Protein AF-A0A7W0CHK7-F1 (afdb_monomer_lite)

Structure (mmCIF, N/CA/C/O backbone):
data_AF-A0A7W0CHK7-F1
#
_entry.id   AF-A0A7W0CHK7-F1
#
loop_
_atom_site.group_PDB
_atom_site.id
_atom_site.type_symbol
_atom_site.label_atom_id
_atom_site.label_alt_id
_atom_site.label_comp_id
_atom_site.label_asym_id
_atom_site.label_entity_id
_atom_site.label_seq_id
_atom_site.pdbx_PDB_ins_code
_atom_site.Cartn_x
_atom_site.Cartn_y
_atom_site.Cartn_z
_atom_site.occupancy
_atom_site.B_iso_or_equiv
_atom_site.auth_seq_id
_atom_site.auth_comp_id
_atom_site.auth_asym_id
_atom_site.auth_atom_id
_atom_site.pdbx_PDB_model_num
ATOM 1 N N . MET A 1 1 ? -7.560 -5.756 -13.803 1.00 59.38 1 MET A N 1
ATOM 2 C CA . MET A 1 1 ? -7.653 -7.185 -14.179 1.00 59.38 1 MET A CA 1
ATOM 3 C C . MET A 1 1 ? -6.299 -7.713 -14.621 1.00 59.38 1 MET A C 1
ATOM 5 O O . MET A 1 1 ? -5.789 -8.567 -13.924 1.00 59.38 1 MET A O 1
ATOM 9 N N . LEU A 1 2 ? -5.676 -7.171 -15.677 1.00 75.06 2 LEU A N 1
ATOM 10 C CA . LEU A 1 2 ? -4.371 -7.665 -16.149 1.00 75.06 2 LEU A CA 1
ATOM 11 C C . LEU A 1 2 ? -3.239 -7.504 -15.111 1.00 75.06 2 LEU A C 1
ATOM 13 O O . LEU A 1 2 ? -2.477 -8.435 -14.888 1.00 75.06 2 LEU A O 1
ATOM 17 N N . LEU A 1 3 ? -3.179 -6.363 -14.414 1.00 81.62 3 LEU A N 1
ATOM 18 C CA . LEU A 1 3 ? -2.173 -6.129 -13.370 1.00 81.62 3 LEU A CA 1
ATOM 19 C C . LEU A 1 3 ? -2.312 -7.094 -12.179 1.00 81.62 3 LEU A C 1
ATOM 21 O O . LEU A 1 3 ? -1.322 -7.655 -11.717 1.00 81.62 3 LEU A O 1
ATOM 25 N N . ASP A 1 4 ? -3.546 -7.315 -11.716 1.00 79.69 4 ASP A N 1
ATOM 26 C CA . ASP A 1 4 ? -3.835 -8.240 -10.614 1.00 79.69 4 ASP A CA 1
ATOM 27 C C . ASP A 1 4 ? -3.542 -9.702 -11.003 1.00 79.69 4 ASP A C 1
ATOM 29 O O . ASP A 1 4 ? -3.188 -10.507 -10.148 1.00 79.69 4 ASP A O 1
ATOM 33 N N . GLU A 1 5 ? -3.677 -10.051 -12.285 1.00 81.94 5 GLU A N 1
ATOM 34 C CA . GLU A 1 5 ? -3.367 -11.383 -12.814 1.00 81.94 5 GLU A CA 1
ATOM 35 C C . GLU A 1 5 ? -1.853 -11.631 -12.829 1.00 81.94 5 GLU A C 1
ATOM 37 O O . GLU A 1 5 ? -1.388 -12.574 -12.188 1.00 81.94 5 GLU A O 1
ATOM 42 N N . ILE A 1 6 ? -1.084 -10.727 -13.454 1.00 81.25 6 ILE A N 1
ATOM 43 C CA . ILE A 1 6 ? 0.383 -10.827 -13.542 1.00 81.25 6 ILE A CA 1
ATOM 44 C C . ILE A 1 6 ? 1.005 -10.877 -12.141 1.00 81.25 6 ILE A C 1
ATOM 46 O O . ILE A 1 6 ? 1.800 -11.765 -11.834 1.00 81.25 6 ILE A O 1
ATOM 50 N N . LEU A 1 7 ? 0.631 -9.938 -11.267 1.00 85.62 7 LEU A N 1
ATOM 51 C CA . LEU A 1 7 ? 1.178 -9.893 -9.912 1.00 85.62 7 LEU A CA 1
ATOM 52 C C . LEU A 1 7 ? 0.609 -11.002 -9.027 1.00 85.62 7 LEU A C 1
ATOM 54 O O . LEU A 1 7 ? 1.307 -11.487 -8.143 1.00 85.62 7 LEU A O 1
ATOM 58 N N . GLY A 1 8 ? -0.631 -11.435 -9.256 1.00 85.31 8 GLY A N 1
ATOM 59 C CA . GLY A 1 8 ? -1.260 -12.508 -8.492 1.00 85.31 8 GLY A CA 1
ATOM 60 C C . GLY A 1 8 ? -0.550 -13.850 -8.660 1.00 85.31 8 GLY A C 1
ATOM 61 O O . GLY A 1 8 ? -0.320 -14.542 -7.665 1.00 85.31 8 GLY A O 1
ATOM 62 N N . ASP A 1 9 ? -0.170 -14.209 -9.890 1.00 85.62 9 ASP A N 1
ATOM 63 C CA . ASP A 1 9 ? 0.624 -15.417 -10.153 1.00 85.62 9 ASP A CA 1
ATOM 64 C C . ASP A 1 9 ? 2.002 -15.328 -9.493 1.00 85.62 9 ASP A C 1
ATOM 66 O O . ASP A 1 9 ? 2.368 -16.199 -8.699 1.00 85.62 9 ASP A O 1
ATOM 70 N N . ARG A 1 10 ? 2.718 -14.221 -9.720 1.00 86.06 10 ARG A N 1
ATOM 71 C CA . ARG A 1 10 ? 4.057 -13.997 -9.155 1.00 86.06 10 ARG A CA 1
ATOM 72 C C . ARG A 1 10 ? 4.077 -13.989 -7.636 1.00 86.06 10 ARG A C 1
ATOM 74 O O . ARG A 1 10 ? 5.000 -14.519 -7.031 1.00 86.06 10 ARG A O 1
ATOM 81 N N . ARG A 1 11 ? 3.035 -13.462 -7.000 1.00 87.19 11 ARG A N 1
ATOM 82 C CA . ARG A 1 11 ? 2.883 -13.522 -5.545 1.00 87.19 11 ARG A CA 1
ATOM 83 C C . ARG A 1 11 ? 2.731 -14.938 -5.026 1.00 87.19 11 ARG A C 1
ATOM 85 O O . ARG A 1 11 ? 3.382 -15.309 -4.055 1.00 87.19 11 ARG A O 1
ATOM 92 N N . ARG A 1 12 ? 1.887 -15.751 -5.666 1.00 83.31 12 ARG A N 1
ATOM 93 C CA . ARG A 1 12 ? 1.733 -17.161 -5.280 1.00 83.31 12 ARG A CA 1
ATOM 94 C C . ARG A 1 12 ? 3.054 -17.917 -5.405 1.00 83.31 12 ARG A C 1
ATOM 96 O O . ARG A 1 12 ? 3.368 -18.705 -4.514 1.00 83.31 12 ARG A O 1
ATOM 103 N N . GLU A 1 13 ? 3.819 -17.647 -6.460 1.00 81.69 13 GLU A N 1
ATOM 104 C CA . GLU A 1 13 ? 5.170 -18.185 -6.649 1.00 81.69 13 GLU A CA 1
ATOM 105 C C . GLU A 1 13 ? 6.127 -17.705 -5.550 1.00 81.69 13 GLU A C 1
ATOM 107 O O . GLU A 1 13 ? 6.699 -18.535 -4.847 1.00 81.69 13 GLU A O 1
ATOM 112 N N . GLY A 1 14 ? 6.214 -16.393 -5.307 1.00 76.69 14 GLY A N 1
ATOM 113 C CA . GLY A 1 14 ? 7.065 -15.809 -4.266 1.00 76.69 14 GLY A CA 1
ATOM 114 C C . GLY A 1 14 ? 6.749 -16.342 -2.866 1.00 76.69 14 GLY A C 1
ATOM 115 O O . GLY A 1 14 ? 7.656 -16.666 -2.098 1.00 76.69 14 GLY A O 1
ATOM 116 N N . ARG A 1 15 ? 5.465 -16.549 -2.539 1.00 76.44 15 ARG A N 1
ATOM 117 C CA . ARG A 1 15 ? 5.058 -17.217 -1.289 1.00 76.44 15 ARG A CA 1
ATOM 118 C C . ARG A 1 15 ? 5.542 -18.656 -1.218 1.00 76.44 15 ARG A C 1
ATOM 120 O O . ARG A 1 15 ? 5.953 -19.095 -0.146 1.00 76.44 15 ARG A O 1
ATOM 127 N N . ALA A 1 16 ? 5.466 -19.401 -2.318 1.00 76.38 16 ALA A N 1
ATOM 128 C CA . ALA A 1 16 ? 5.927 -20.784 -2.361 1.00 76.38 16 ALA A CA 1
ATOM 129 C C . ALA A 1 16 ? 7.454 -20.877 -2.208 1.00 76.38 16 ALA A C 1
ATOM 131 O O . ALA A 1 16 ? 7.930 -21.729 -1.455 1.00 76.38 16 ALA A O 1
ATOM 132 N N . GLU A 1 17 ? 8.198 -19.978 -2.858 1.00 75.38 17 GLU A N 1
ATOM 133 C CA . GLU A 1 17 ? 9.655 -19.853 -2.733 1.00 75.38 17 GLU A CA 1
ATOM 134 C C . GLU A 1 17 ? 10.067 -19.502 -1.301 1.00 75.38 17 GLU A C 1
ATOM 136 O O . GLU A 1 17 ? 10.916 -20.179 -0.718 1.00 75.38 17 GLU A O 1
ATOM 141 N N . LEU A 1 18 ? 9.407 -18.512 -0.689 1.00 69.31 18 LEU A N 1
ATOM 142 C CA . LEU A 1 18 ? 9.652 -18.137 0.703 1.00 69.31 18 LEU A CA 1
ATOM 143 C C . LEU A 1 18 ? 9.333 -19.294 1.660 1.00 69.31 18 LEU A C 1
ATOM 145 O O . LEU A 1 18 ? 10.130 -19.596 2.549 1.00 69.31 18 LEU A O 1
ATOM 149 N N .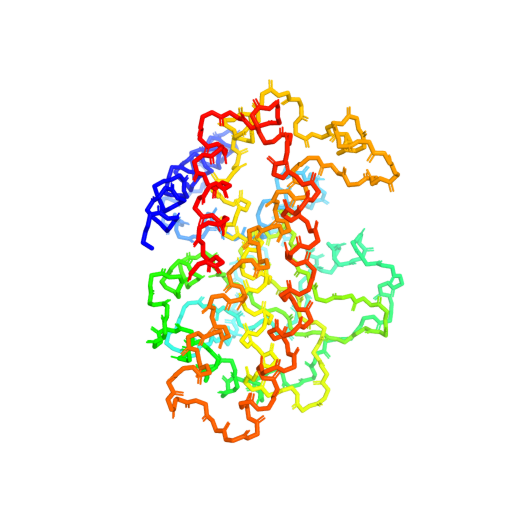 ALA A 1 19 ? 8.208 -19.987 1.448 1.00 70.31 19 ALA A N 1
ATOM 150 C CA . ALA A 1 19 ? 7.845 -21.165 2.235 1.00 70.31 19 ALA A CA 1
ATOM 151 C C . ALA A 1 19 ? 8.942 -22.234 2.187 1.00 70.31 19 ALA A C 1
ATOM 153 O O . ALA A 1 19 ? 9.250 -22.858 3.202 1.00 70.31 19 ALA A O 1
ATOM 154 N N . GLU A 1 20 ? 9.504 -22.474 1.001 1.00 71.19 20 GLU A N 1
ATOM 155 C CA . GLU A 1 20 ? 10.542 -23.478 0.798 1.00 71.19 20 GLU A CA 1
ATOM 156 C C . GLU A 1 20 ? 11.865 -23.064 1.437 1.00 71.19 20 GLU A C 1
ATOM 158 O O . GLU A 1 20 ? 12.453 -23.860 2.168 1.00 71.19 20 GLU A O 1
ATOM 163 N N . ALA A 1 21 ? 12.289 -21.811 1.258 1.00 67.62 21 ALA A N 1
ATOM 164 C CA . ALA A 1 21 ? 13.485 -21.283 1.908 1.00 67.62 21 ALA A CA 1
ATOM 165 C C . ALA A 1 21 ? 13.394 -21.409 3.438 1.00 67.62 21 ALA A C 1
ATOM 167 O O . ALA A 1 21 ? 14.332 -21.869 4.089 1.00 67.62 21 ALA A O 1
ATOM 168 N N . MET A 1 22 ? 12.233 -21.088 4.019 1.00 62.41 22 MET A N 1
ATOM 169 C CA . MET A 1 22 ? 12.003 -21.240 5.458 1.00 62.41 22 MET A CA 1
ATOM 170 C C . MET A 1 22 ? 11.993 -22.707 5.897 1.00 62.41 22 MET A C 1
ATOM 172 O O . MET A 1 22 ? 12.566 -23.034 6.938 1.00 62.41 22 MET A O 1
ATOM 176 N N . ARG A 1 23 ? 11.405 -23.614 5.101 1.00 65.94 23 ARG A N 1
ATOM 177 C CA . ARG A 1 23 ? 11.484 -25.061 5.359 1.00 65.94 23 ARG A CA 1
ATOM 178 C C . ARG A 1 23 ? 12.932 -25.543 5.366 1.00 65.94 23 ARG A C 1
ATOM 180 O O . ARG A 1 23 ? 13.316 -26.243 6.302 1.00 65.94 23 ARG A O 1
ATOM 187 N N . MET A 1 24 ? 13.738 -25.140 4.386 1.00 66.94 24 MET A N 1
ATOM 188 C CA . MET A 1 24 ? 15.156 -25.503 4.307 1.00 66.94 24 MET A CA 1
ATOM 189 C C . MET A 1 24 ? 15.935 -25.021 5.535 1.00 66.94 24 MET A C 1
ATOM 191 O O . MET A 1 24 ? 16.586 -25.831 6.192 1.00 66.94 24 MET A O 1
ATOM 195 N N . LEU A 1 25 ? 15.784 -23.746 5.911 1.00 60.62 25 LEU A N 1
ATOM 196 C CA . LEU A 1 25 ? 16.421 -23.182 7.109 1.00 60.62 25 LEU A CA 1
ATOM 197 C C . LEU A 1 25 ? 15.985 -23.904 8.394 1.00 60.62 25 LEU A C 1
ATOM 199 O O . LEU A 1 25 ? 16.791 -24.108 9.300 1.00 60.62 25 LEU A O 1
ATOM 203 N N . SER A 1 26 ? 14.722 -24.336 8.469 1.00 56.31 26 SER A N 1
ATOM 204 C CA . SER A 1 26 ? 14.212 -25.087 9.620 1.00 56.31 26 SER A CA 1
ATOM 205 C C . SER A 1 26 ? 14.719 -26.530 9.692 1.00 56.31 26 SER A C 1
ATOM 207 O O . SER A 1 26 ? 14.818 -27.070 10.787 1.00 56.31 26 SER A O 1
ATOM 209 N N . HIS A 1 27 ? 15.053 -27.149 8.555 1.00 61.56 27 HIS A N 1
ATOM 210 C CA . HIS A 1 27 ? 15.598 -28.509 8.493 1.00 61.56 27 HIS A CA 1
ATOM 211 C C . HIS A 1 27 ? 17.108 -28.569 8.751 1.00 61.56 27 HIS A C 1
ATOM 213 O O . HIS A 1 27 ? 17.610 -29.611 9.172 1.00 61.56 27 HIS A O 1
ATOM 219 N N . GLU A 1 28 ? 17.832 -27.473 8.522 1.00 54.50 28 GLU A N 1
ATOM 220 C CA . GLU A 1 28 ? 19.231 -27.332 8.947 1.00 54.50 28 GLU A CA 1
ATOM 221 C C . GLU A 1 28 ? 19.357 -27.104 10.467 1.00 54.50 28 GLU A C 1
ATOM 223 O O . GLU A 1 28 ? 20.411 -27.367 11.050 1.00 54.50 28 GLU A O 1
ATOM 228 N N . ALA A 1 29 ? 18.270 -26.697 11.132 1.00 50.34 29 ALA A N 1
ATOM 229 C CA . ALA A 1 29 ? 18.127 -26.752 12.582 1.00 50.34 29 ALA A CA 1
ATOM 230 C C . ALA A 1 29 ? 17.648 -28.158 13.019 1.00 50.34 29 ALA A C 1
ATOM 232 O O . ALA A 1 29 ? 16.739 -28.731 12.431 1.00 50.34 29 ALA A O 1
ATOM 233 N N . GLU A 1 30 ? 18.278 -28.750 14.038 1.00 46.25 30 GLU A N 1
ATOM 234 C CA . GLU A 1 30 ? 18.039 -30.138 14.490 1.00 46.25 30 GLU A CA 1
ATOM 235 C C . GLU A 1 30 ? 16.547 -30.547 14.684 1.00 46.25 30 GLU A C 1
ATOM 237 O O . GLU A 1 30 ? 15.707 -29.719 15.047 1.00 46.25 30 GLU A O 1
ATOM 242 N N . PRO A 1 31 ? 16.202 -31.846 14.517 1.00 42.81 31 PRO A N 1
ATOM 243 C CA . PRO A 1 31 ? 14.914 -32.326 13.990 1.00 42.81 31 PRO A CA 1
ATOM 244 C C . PRO A 1 31 ? 13.747 -32.437 14.998 1.00 42.81 31 PRO A C 1
ATOM 246 O O . PRO A 1 31 ? 12.910 -33.329 14.870 1.00 42.81 31 PRO A O 1
ATOM 249 N N . GLU A 1 32 ? 13.643 -31.554 15.992 1.00 45.97 32 GLU A N 1
ATOM 250 C CA . GLU A 1 32 ? 12.593 -31.631 17.034 1.00 45.97 32 GLU A CA 1
ATOM 251 C C . GLU A 1 32 ? 11.453 -30.600 16.899 1.00 45.97 32 GLU A C 1
ATOM 253 O O . GLU A 1 32 ? 10.773 -30.296 17.877 1.00 45.97 32 GLU A O 1
ATOM 258 N N . VAL A 1 33 ? 11.186 -30.073 15.700 1.00 44.50 33 VAL A N 1
ATOM 259 C CA . VAL A 1 33 ? 9.980 -29.255 15.461 1.00 44.50 33 VAL A CA 1
ATOM 260 C C . VAL A 1 33 ? 8.952 -30.080 14.687 1.00 44.50 33 VAL A C 1
ATOM 262 O O . VAL A 1 33 ? 9.074 -30.322 13.488 1.00 44.50 33 VAL A O 1
ATOM 265 N N . GLU A 1 34 ? 7.960 -30.580 15.420 1.00 42.66 34 GLU A N 1
ATOM 266 C CA . GLU A 1 34 ? 6.881 -31.437 14.930 1.00 42.66 34 GLU A CA 1
ATOM 267 C C . GLU A 1 34 ? 5.998 -30.706 13.891 1.00 42.66 34 GLU A C 1
ATOM 269 O O . GLU A 1 34 ? 5.673 -29.527 14.033 1.00 42.66 34 GLU A O 1
ATOM 274 N N . GLN A 1 35 ? 5.571 -31.426 12.848 1.00 41.19 35 GLN A N 1
ATOM 275 C CA . GLN A 1 35 ? 4.906 -30.939 11.622 1.00 41.19 35 GLN A CA 1
ATOM 276 C C . GLN A 1 35 ? 3.541 -30.224 11.792 1.00 41.19 35 GLN A C 1
ATOM 278 O O . GLN A 1 35 ? 2.884 -29.925 10.796 1.00 41.19 35 GLN A O 1
ATOM 283 N N . ALA A 1 36 ? 3.094 -29.905 13.008 1.00 31.77 36 ALA A N 1
ATOM 284 C CA . ALA A 1 36 ? 1.799 -29.259 13.258 1.00 31.77 36 ALA A CA 1
ATOM 285 C C . ALA A 1 36 ? 1.814 -27.720 13.131 1.00 31.77 36 ALA A C 1
ATOM 287 O O . ALA A 1 36 ? 0.778 -27.081 13.302 1.00 31.77 36 ALA A O 1
ATOM 288 N N . GLN A 1 37 ? 2.960 -27.110 12.820 1.00 43.06 37 GLN A N 1
ATOM 289 C CA . GLN A 1 37 ? 3.132 -25.656 12.862 1.00 43.06 37 GLN A CA 1
ATOM 290 C C . GLN A 1 37 ? 3.225 -24.964 11.503 1.00 43.06 37 GLN A C 1
ATOM 292 O O . GLN A 1 37 ? 3.521 -23.784 11.492 1.00 43.06 37 GLN A O 1
ATOM 297 N N . THR A 1 38 ? 2.916 -25.602 10.366 1.00 38.53 38 THR A N 1
ATOM 298 C CA . THR A 1 38 ? 3.066 -25.006 9.012 1.00 38.53 38 THR A CA 1
ATOM 299 C C . THR A 1 38 ? 2.322 -23.672 8.805 1.00 38.53 38 THR A C 1
ATOM 301 O O . THR A 1 38 ? 2.733 -22.877 7.968 1.00 38.53 38 THR A O 1
ATOM 304 N N . ALA A 1 39 ? 1.287 -23.376 9.605 1.00 38.25 39 ALA A N 1
ATOM 305 C CA . ALA A 1 39 ? 0.610 -22.071 9.629 1.00 38.25 39 ALA A CA 1
ATOM 306 C C . ALA A 1 39 ? 1.363 -20.981 10.433 1.00 38.25 39 ALA A C 1
ATOM 308 O O . ALA A 1 39 ? 1.190 -19.797 10.168 1.00 38.25 39 ALA A O 1
ATOM 309 N N . ALA A 1 40 ? 2.227 -21.374 11.375 1.00 35.59 40 ALA A N 1
ATOM 310 C CA . ALA A 1 40 ? 3.104 -20.508 12.167 1.00 35.59 40 ALA A CA 1
ATOM 311 C C . ALA A 1 40 ? 4.465 -20.225 11.491 1.00 35.59 40 ALA A C 1
ATOM 313 O O . ALA A 1 40 ? 5.217 -19.379 11.967 1.00 35.59 40 ALA A O 1
ATOM 314 N N . TYR A 1 41 ? 4.778 -20.874 10.358 1.00 37.66 41 TYR A N 1
ATOM 315 C CA . TYR A 1 41 ? 6.020 -20.630 9.598 1.00 37.66 41 TYR A CA 1
ATOM 316 C C . TYR A 1 41 ? 6.036 -19.285 8.864 1.00 37.66 41 TYR A C 1
ATOM 318 O O . TYR A 1 41 ? 7.034 -18.959 8.245 1.00 37.66 41 TYR A O 1
ATOM 326 N N . PHE A 1 42 ? 4.974 -18.487 8.954 1.00 47.25 42 PHE A N 1
ATOM 327 C CA . PHE A 1 42 ? 4.906 -17.136 8.398 1.00 47.25 42 PHE A CA 1
ATOM 328 C C . PHE A 1 42 ? 4.629 -16.094 9.488 1.00 47.25 42 PHE A C 1
ATOM 330 O O . PHE A 1 42 ? 3.879 -15.148 9.257 1.00 47.25 42 PHE A O 1
ATOM 337 N N . GLU A 1 43 ? 5.191 -16.260 10.693 1.00 51.16 43 GLU A N 1
ATOM 338 C CA . GLU A 1 43 ? 5.290 -15.132 11.625 1.00 51.16 43 GLU A CA 1
ATOM 339 C C . GLU A 1 43 ? 6.298 -14.129 11.020 1.00 51.16 43 GLU A C 1
ATOM 341 O O . GLU A 1 43 ? 7.469 -14.486 10.862 1.00 51.16 43 GLU A O 1
ATOM 346 N N . PRO A 1 44 ? 5.909 -12.877 10.705 1.00 48.16 44 PRO A N 1
ATOM 347 C CA . PRO A 1 44 ? 6.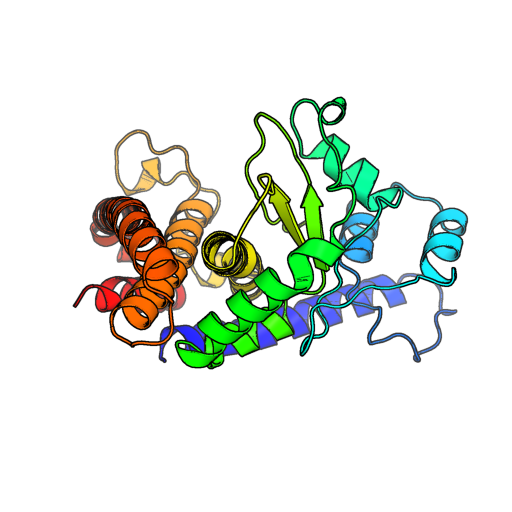832 -11.843 10.206 1.00 48.16 44 PRO A CA 1
ATOM 348 C C . PRO A 1 44 ? 8.080 -11.684 11.093 1.00 48.16 44 PRO A C 1
ATOM 350 O O . PRO A 1 44 ? 9.174 -11.384 10.625 1.00 48.16 44 PRO A O 1
ATOM 353 N N . ARG A 1 45 ? 7.911 -11.984 12.385 1.00 47.38 45 ARG A N 1
ATOM 354 C CA . ARG A 1 45 ? 8.926 -11.960 13.441 1.00 47.38 45 ARG A CA 1
ATOM 355 C C . ARG A 1 45 ? 10.000 -13.045 13.285 1.00 47.38 45 ARG A C 1
ATOM 357 O O . ARG A 1 45 ? 11.149 -12.819 13.656 1.00 47.38 45 ARG A O 1
ATOM 364 N N . LEU A 1 46 ? 9.654 -14.203 12.718 1.00 47.22 46 LEU A N 1
ATOM 365 C CA . LEU A 1 46 ? 10.578 -15.322 12.489 1.00 47.22 46 LEU A CA 1
ATOM 366 C C . LEU A 1 46 ? 11.564 -15.017 11.349 1.00 47.22 46 LEU A C 1
ATOM 368 O O . LEU A 1 46 ? 12.717 -15.446 11.401 1.00 47.22 46 LEU A O 1
ATOM 372 N N . TYR A 1 47 ? 11.148 -14.211 10.363 1.00 47.38 47 TYR A N 1
ATOM 373 C CA . TYR A 1 47 ? 12.022 -13.723 9.290 1.00 47.38 47 TYR A CA 1
ATOM 374 C C . TYR A 1 47 ? 13.114 -12.785 9.828 1.00 47.38 47 TYR A C 1
ATOM 376 O O . TYR A 1 47 ? 14.297 -12.991 9.550 1.00 47.38 47 TYR A O 1
ATOM 384 N N . THR A 1 48 ? 12.750 -11.818 10.680 1.00 45.84 48 THR A N 1
ATOM 385 C CA . THR A 1 48 ? 13.719 -10.928 11.345 1.00 45.84 48 THR A CA 1
ATOM 386 C C . THR A 1 48 ? 14.720 -11.722 12.191 1.00 45.84 48 THR A C 1
ATOM 388 O O . THR A 1 48 ? 15.921 -11.460 12.161 1.00 45.84 48 THR A O 1
ATOM 391 N N . GLN A 1 49 ? 14.242 -12.746 12.907 1.00 50.25 49 GLN A N 1
ATOM 392 C CA . GLN A 1 49 ? 15.066 -13.597 13.769 1.00 50.25 49 GLN A CA 1
ATOM 393 C C . GLN A 1 49 ? 16.075 -14.462 13.004 1.00 50.25 49 GLN A C 1
ATOM 395 O O . GLN A 1 49 ? 17.217 -14.590 13.449 1.00 50.25 49 GLN A O 1
ATOM 400 N N . LEU A 1 50 ? 15.679 -15.034 11.861 1.00 45.81 50 LEU A N 1
ATOM 401 C CA . LEU A 1 50 ? 16.575 -15.824 11.011 1.00 45.81 50 LEU A CA 1
ATOM 402 C C . LEU A 1 50 ? 17.626 -14.946 10.317 1.00 45.81 50 LEU A C 1
ATOM 404 O O . LEU A 1 50 ? 18.774 -15.364 10.190 1.00 45.81 50 LEU A O 1
ATOM 408 N N . ALA A 1 51 ? 17.261 -13.724 9.921 1.00 42.75 51 ALA A N 1
ATOM 409 C CA . ALA A 1 51 ? 18.174 -12.802 9.248 1.00 42.75 51 ALA A CA 1
ATOM 410 C C . ALA A 1 51 ? 19.190 -12.131 10.195 1.00 42.75 51 ALA A C 1
ATOM 412 O O . ALA A 1 51 ? 20.299 -11.816 9.765 1.00 42.75 51 ALA A O 1
ATOM 413 N N . GLN A 1 52 ? 18.839 -11.901 11.469 1.00 42.03 52 GLN A N 1
ATOM 414 C CA . GLN A 1 52 ? 19.646 -11.070 12.380 1.00 42.03 52 GLN A CA 1
ATOM 415 C C . GLN A 1 52 ? 20.406 -11.833 13.480 1.00 42.03 52 GLN A C 1
ATOM 417 O O . GLN A 1 52 ? 21.233 -11.234 14.164 1.00 42.03 52 GLN A O 1
ATOM 422 N N . GLY A 1 53 ? 20.173 -13.138 13.678 1.00 44.09 53 GLY A N 1
ATOM 423 C CA . GLY A 1 53 ? 21.021 -14.000 14.526 1.00 44.09 53 GLY A CA 1
ATOM 424 C C . GLY A 1 53 ? 21.163 -13.602 16.011 1.00 44.09 53 GLY A C 1
ATOM 425 O O . GLY A 1 53 ? 22.099 -14.053 16.669 1.00 44.09 53 GLY A O 1
ATOM 426 N N . GLY A 1 54 ? 20.277 -12.752 16.546 1.00 47.88 54 GLY A N 1
ATOM 427 C CA . GLY A 1 54 ? 20.519 -12.021 17.800 1.00 47.88 54 GLY A CA 1
ATOM 428 C C . GLY A 1 54 ? 19.763 -12.473 19.056 1.00 47.88 54 GLY A C 1
ATOM 429 O O . GLY A 1 54 ? 20.012 -11.914 20.122 1.00 47.88 54 GLY A O 1
ATOM 430 N N . ILE A 1 55 ? 18.841 -13.441 18.984 1.00 54.41 55 ILE A N 1
ATOM 431 C CA . ILE A 1 55 ? 17.978 -13.809 20.126 1.00 54.41 55 ILE A CA 1
ATOM 432 C C . ILE A 1 55 ? 18.203 -15.269 20.527 1.00 54.41 55 ILE A C 1
ATOM 434 O O . ILE A 1 55 ? 18.200 -16.165 19.685 1.00 54.41 55 ILE A O 1
ATOM 438 N N . ASP A 1 56 ? 18.384 -15.522 21.826 1.00 59.34 56 ASP A N 1
ATOM 439 C CA . ASP A 1 56 ? 18.554 -16.878 22.342 1.00 59.34 56 ASP A CA 1
ATOM 440 C C . ASP A 1 56 ? 17.245 -17.698 22.282 1.00 59.34 56 ASP A C 1
ATOM 442 O O . ASP A 1 56 ? 16.125 -17.187 22.383 1.00 59.34 56 ASP A O 1
ATOM 446 N N . ARG A 1 57 ? 17.392 -19.019 22.150 1.00 53.50 57 ARG A N 1
ATOM 447 C CA . ARG A 1 57 ? 16.291 -19.973 21.933 1.00 53.50 57 ARG A CA 1
ATOM 448 C C . ARG A 1 57 ? 15.267 -20.028 23.077 1.00 53.50 57 ARG A C 1
ATOM 450 O O . ARG A 1 57 ? 14.104 -20.357 22.830 1.00 53.50 57 ARG A O 1
ATOM 457 N N . ALA A 1 58 ? 15.663 -19.732 24.316 1.00 56.88 58 ALA A N 1
ATOM 458 C CA . ALA A 1 58 ? 14.752 -19.764 25.459 1.00 56.88 58 ALA A CA 1
ATOM 459 C C . ALA A 1 58 ? 13.785 -18.572 25.419 1.00 56.88 58 ALA A C 1
ATOM 461 O O . ALA A 1 58 ? 12.583 -18.750 25.633 1.00 56.88 58 ALA A O 1
ATOM 462 N N . THR A 1 59 ? 14.288 -17.394 25.037 1.00 59.00 59 THR A N 1
ATOM 463 C CA . THR A 1 59 ? 13.471 -16.198 24.771 1.00 59.00 59 THR A CA 1
ATOM 464 C C . THR A 1 59 ? 12.472 -16.453 23.635 1.00 59.00 59 THR A C 1
ATOM 466 O O . THR A 1 59 ? 11.288 -16.137 23.753 1.00 59.00 59 THR A O 1
ATOM 469 N N . LEU A 1 60 ? 12.919 -17.130 22.574 1.00 54.34 60 LEU A N 1
ATOM 470 C CA . LEU A 1 60 ? 12.104 -17.491 21.408 1.00 54.34 60 LEU A CA 1
ATOM 471 C C . LEU A 1 60 ? 10.967 -18.468 21.765 1.00 54.34 60 LEU A C 1
ATOM 473 O O . LEU A 1 60 ? 9.813 -18.271 21.391 1.00 54.34 60 LEU A O 1
ATOM 477 N N . THR A 1 61 ? 11.269 -19.483 22.578 1.00 51.19 61 THR A N 1
ATOM 478 C CA . THR A 1 61 ? 10.279 -20.474 23.033 1.00 51.19 61 THR A CA 1
ATOM 479 C C . THR A 1 61 ? 9.218 -19.838 23.936 1.00 51.19 61 THR A C 1
ATOM 481 O O . THR A 1 61 ? 8.035 -20.143 23.793 1.00 51.19 61 THR A O 1
ATOM 484 N N . GLY A 1 62 ? 9.608 -18.919 24.826 1.00 56.69 62 GLY A N 1
ATOM 485 C CA . GLY A 1 62 ? 8.668 -18.188 25.683 1.00 56.69 62 GLY A CA 1
ATOM 486 C C . GLY A 1 62 ? 7.717 -17.277 24.900 1.00 56.69 62 GLY A C 1
ATOM 487 O O . GLY A 1 62 ? 6.539 -17.187 25.242 1.00 56.69 62 GLY A O 1
ATOM 488 N N . LEU A 1 63 ? 8.199 -16.659 23.816 1.00 55.69 63 LEU A N 1
ATOM 489 C CA . LEU A 1 63 ? 7.385 -15.817 22.935 1.00 55.69 63 LEU A CA 1
ATOM 490 C C . LEU A 1 63 ? 6.355 -16.618 22.132 1.00 55.69 63 LEU A C 1
ATOM 492 O O . LEU A 1 63 ? 5.243 -16.128 21.936 1.00 55.69 63 LEU A O 1
ATOM 496 N N . LEU A 1 64 ? 6.695 -17.834 21.696 1.00 52.72 64 LEU A N 1
ATOM 497 C CA . LEU A 1 64 ? 5.825 -18.680 20.867 1.00 52.72 64 LEU A CA 1
ATOM 498 C C . LEU A 1 64 ? 4.721 -19.418 21.651 1.00 52.72 64 LEU A C 1
ATOM 500 O O . LEU A 1 64 ? 3.731 -19.823 21.053 1.00 52.72 64 LEU A O 1
ATOM 504 N N . HIS A 1 65 ? 4.870 -19.606 22.969 1.00 49.00 65 HIS A N 1
ATOM 505 C CA . HIS A 1 65 ? 4.008 -20.513 23.754 1.00 49.00 65 HIS A CA 1
ATOM 506 C C . HIS A 1 65 ? 3.188 -19.832 24.865 1.00 49.00 65 HIS A C 1
ATOM 508 O O . HIS A 1 65 ? 2.502 -20.513 25.630 1.00 49.00 65 HIS A O 1
ATOM 514 N N . GLY A 1 66 ? 3.242 -18.503 24.983 1.00 52.34 66 GLY A N 1
ATOM 515 C CA . GLY A 1 66 ? 2.370 -17.762 25.896 1.00 52.34 66 GLY A CA 1
ATOM 516 C C . GLY A 1 66 ? 0.945 -17.622 25.336 1.00 52.34 66 GLY A C 1
ATOM 517 O O . GLY A 1 66 ? 0.799 -17.420 24.130 1.00 52.34 66 GLY A O 1
ATOM 518 N N . PRO A 1 67 ? -0.116 -17.689 26.165 1.00 52.34 67 PRO A N 1
ATOM 519 C CA . PRO A 1 67 ? -1.450 -17.295 25.723 1.00 52.34 67 PRO A CA 1
ATOM 520 C C . PRO A 1 67 ? -1.407 -15.828 25.280 1.00 52.34 67 PRO A C 1
ATOM 522 O O . PRO A 1 67 ? -1.069 -14.948 26.072 1.00 52.34 67 PRO A O 1
ATOM 525 N N . ARG A 1 68 ? -1.710 -15.572 24.005 1.00 62.91 68 ARG A N 1
ATOM 526 C CA . ARG A 1 68 ? -1.856 -14.219 23.465 1.00 62.91 68 ARG A CA 1
ATOM 527 C C . ARG A 1 68 ? -3.344 -13.934 23.302 1.00 62.91 68 ARG A C 1
ATOM 529 O O . ARG A 1 68 ? -4.020 -14.635 22.553 1.00 62.91 68 ARG A O 1
ATOM 536 N N . ASP A 1 69 ? -3.841 -12.908 23.987 1.00 70.56 69 ASP A N 1
ATOM 537 C CA . ASP A 1 69 ? -5.130 -12.307 23.646 1.00 70.56 69 ASP A CA 1
ATOM 538 C C . ASP A 1 69 ? -4.941 -11.538 22.336 1.00 70.56 69 ASP A C 1
ATOM 540 O O . ASP A 1 69 ? -4.502 -10.387 22.316 1.00 70.56 69 ASP A O 1
ATOM 544 N N . VAL A 1 70 ? -5.197 -12.220 21.221 1.00 83.88 70 VAL A N 1
ATOM 545 C CA . VAL A 1 70 ? -5.094 -11.636 19.884 1.00 83.88 70 VAL A CA 1
ATOM 546 C C . VAL A 1 70 ? -6.406 -10.938 19.557 1.00 83.88 70 VAL A C 1
ATOM 548 O O . VAL A 1 70 ? -7.474 -11.549 19.546 1.00 83.88 70 VAL A O 1
ATOM 551 N N . THR A 1 71 ? -6.319 -9.643 19.269 1.00 93.56 71 THR A N 1
ATOM 552 C CA . THR A 1 71 ? -7.426 -8.893 18.673 1.00 93.56 71 THR A CA 1
ATOM 553 C C . THR A 1 71 ? -7.300 -8.991 17.158 1.00 93.56 71 THR A C 1
ATOM 555 O O . THR A 1 71 ? -6.224 -8.750 16.625 1.00 93.56 71 THR A O 1
ATOM 558 N N . VAL A 1 72 ? -8.377 -9.348 16.460 1.00 95.00 72 VAL A N 1
ATOM 559 C CA . VAL A 1 72 ? -8.378 -9.541 15.000 1.00 95.00 72 VAL A CA 1
ATOM 560 C C . VAL A 1 72 ? -9.335 -8.544 14.357 1.00 95.00 72 VAL A C 1
ATOM 562 O O . VAL A 1 72 ? -10.424 -8.302 14.885 1.00 95.00 72 VAL A O 1
ATOM 565 N N . VAL A 1 73 ? -8.944 -7.972 13.217 1.00 95.00 73 VAL A N 1
ATOM 566 C CA . VAL A 1 73 ? -9.817 -7.106 12.419 1.00 95.00 73 VAL A CA 1
ATOM 567 C C . VAL A 1 73 ? -10.992 -7.938 11.879 1.00 95.00 73 VAL A C 1
ATOM 569 O O . VAL A 1 73 ? -10.751 -8.954 11.215 1.00 95.00 73 VAL A O 1
ATOM 572 N N . PRO A 1 74 ? -12.257 -7.552 12.147 1.00 93.94 74 PRO A N 1
ATOM 573 C CA . PRO A 1 74 ? -13.425 -8.341 11.770 1.00 93.94 74 PRO A CA 1
ATOM 574 C C . PRO A 1 74 ? -13.429 -8.767 10.299 1.00 93.94 74 PRO A C 1
ATOM 576 O O . PRO A 1 74 ? -13.116 -7.984 9.408 1.00 93.94 74 PRO A O 1
ATOM 579 N N . GLY A 1 75 ? -13.791 -10.028 10.049 1.00 90.50 75 GLY A N 1
ATOM 580 C CA . GLY A 1 75 ? -13.867 -10.584 8.694 1.00 90.50 75 GLY A CA 1
ATOM 581 C C . GLY A 1 75 ? -12.519 -10.935 8.057 1.00 90.50 75 GLY A C 1
ATOM 582 O O . GLY A 1 75 ? -12.496 -11.319 6.891 1.00 90.50 75 GLY A O 1
ATOM 583 N N . THR A 1 76 ? -11.413 -10.843 8.800 1.00 94.88 76 THR A N 1
ATOM 584 C CA . THR A 1 76 ? -10.065 -11.156 8.305 1.00 94.88 76 THR A CA 1
ATOM 585 C C . THR A 1 76 ? -9.290 -12.049 9.274 1.00 94.88 76 THR A C 1
ATOM 587 O O . THR A 1 76 ? -9.797 -12.443 10.324 1.00 94.88 76 THR A O 1
ATOM 590 N N . THR A 1 77 ? -8.039 -12.349 8.924 1.00 93.69 77 THR A N 1
ATOM 591 C CA . THR A 1 77 ? -7.030 -12.929 9.822 1.00 93.69 77 THR A CA 1
ATOM 592 C C . THR A 1 77 ? -5.980 -11.903 10.260 1.00 93.69 77 THR A C 1
ATOM 594 O O . THR A 1 77 ? -4.938 -12.293 10.776 1.00 93.69 77 THR A O 1
ATOM 597 N N . ILE A 1 78 ? -6.206 -10.608 10.009 1.00 95.31 78 ILE A N 1
ATOM 598 C CA . ILE A 1 78 ? -5.243 -9.548 10.315 1.00 95.31 78 ILE A CA 1
ATOM 599 C C . ILE A 1 78 ? -5.319 -9.233 11.807 1.00 95.31 78 ILE A C 1
ATOM 601 O O . ILE A 1 78 ? -6.353 -8.797 12.318 1.00 95.31 78 ILE A O 1
ATOM 605 N N . GLU A 1 79 ? -4.213 -9.439 12.503 1.00 95.69 79 GLU A N 1
ATOM 606 C CA . GLU A 1 79 ? -4.062 -9.131 13.916 1.00 95.69 79 GLU A CA 1
ATOM 607 C C . GLU A 1 79 ? -3.879 -7.628 14.131 1.00 95.69 79 GLU A C 1
ATOM 609 O O . GLU A 1 79 ? -3.140 -6.950 13.418 1.00 95.69 79 GLU A O 1
ATOM 614 N N . LEU A 1 80 ? -4.522 -7.102 15.164 1.00 95.69 80 LEU A N 1
ATOM 615 C CA . LEU A 1 80 ? -4.264 -5.771 15.676 1.00 95.69 80 LEU A CA 1
ATOM 616 C C . LEU A 1 80 ? -3.273 -5.884 16.833 1.00 95.69 80 LEU A C 1
ATOM 618 O O . LEU A 1 80 ? -3.595 -6.422 17.895 1.00 95.69 80 LEU A O 1
ATOM 622 N N . VAL A 1 81 ? -2.058 -5.386 16.620 1.00 93.56 81 VAL A N 1
ATOM 623 C CA . VAL A 1 81 ? -0.974 -5.491 17.596 1.00 93.56 81 VAL A CA 1
ATOM 624 C C . VAL A 1 81 ? -1.197 -4.486 18.721 1.00 93.56 81 VAL A C 1
ATOM 626 O O . VAL A 1 81 ? -1.213 -3.278 18.500 1.00 93.56 81 VAL A O 1
ATOM 629 N N . THR A 1 82 ? -1.354 -4.999 19.940 1.00 91.56 82 THR A N 1
ATOM 630 C CA . THR A 1 82 ? -1.655 -4.208 21.146 1.00 91.56 82 THR A CA 1
ATOM 631 C C . THR A 1 82 ? -0.438 -3.960 22.040 1.00 91.56 82 THR A C 1
ATOM 633 O O . THR A 1 82 ? -0.529 -3.212 23.010 1.00 91.56 82 THR A O 1
ATOM 636 N N . GLY A 1 83 ? 0.709 -4.568 21.733 1.00 90.31 83 GLY A N 1
ATOM 637 C CA . GLY A 1 83 ? 1.929 -4.445 22.524 1.00 90.31 83 GLY A CA 1
ATOM 638 C C . GLY A 1 83 ? 3.184 -4.797 21.732 1.00 90.31 83 GLY A C 1
ATOM 639 O O . GLY A 1 83 ? 3.119 -5.496 20.722 1.00 90.31 83 GLY A O 1
ATOM 640 N N . LEU A 1 84 ? 4.332 -4.314 22.212 1.00 89.62 84 LEU A N 1
ATOM 641 C CA . LEU A 1 84 ? 5.641 -4.633 21.645 1.00 89.62 84 LEU A CA 1
ATOM 642 C C . LEU A 1 84 ? 6.246 -5.823 22.384 1.00 89.62 84 LEU A C 1
ATOM 644 O O . LEU A 1 84 ? 6.585 -5.726 23.564 1.00 89.62 84 LEU A O 1
ATOM 648 N N . ASP A 1 85 ? 6.414 -6.941 21.688 1.00 85.56 85 ASP A N 1
ATOM 649 C CA . ASP A 1 85 ? 7.365 -7.953 22.139 1.00 85.56 85 ASP A CA 1
ATOM 650 C C . ASP A 1 85 ? 8.815 -7.486 21.873 1.00 85.56 85 ASP A C 1
ATOM 652 O O . ASP A 1 85 ? 9.026 -6.504 21.154 1.00 85.56 85 ASP A O 1
ATOM 656 N N . PRO A 1 86 ? 9.834 -8.169 22.427 1.00 83.75 86 PRO A N 1
ATOM 657 C CA . PRO A 1 86 ? 11.229 -7.765 22.267 1.00 83.75 86 PRO A CA 1
ATOM 658 C C . PRO A 1 86 ? 11.721 -7.663 20.816 1.00 83.75 86 PRO A C 1
ATOM 660 O O . PRO A 1 86 ? 12.584 -6.836 20.541 1.00 83.75 86 PRO A O 1
ATOM 663 N N . ILE A 1 87 ? 11.190 -8.468 19.891 1.00 81.50 87 ILE A N 1
ATOM 664 C CA . ILE A 1 87 ? 11.586 -8.465 18.474 1.00 81.50 87 ILE A CA 1
ATOM 665 C C . ILE A 1 87 ? 11.026 -7.218 17.799 1.00 81.50 87 ILE A C 1
ATOM 667 O O . ILE A 1 87 ? 11.763 -6.496 17.134 1.00 81.50 87 ILE A O 1
ATOM 671 N N . LEU A 1 88 ? 9.733 -6.939 18.000 1.00 86.62 88 LEU A N 1
ATOM 672 C CA . LEU A 1 88 ? 9.107 -5.726 17.475 1.00 86.62 88 LEU A CA 1
ATOM 673 C C . LEU A 1 88 ? 9.736 -4.466 18.072 1.00 86.62 88 LEU A C 1
ATOM 675 O O . LEU A 1 88 ? 9.975 -3.506 17.347 1.00 86.62 88 LEU A O 1
ATOM 679 N N . ALA A 1 89 ? 10.037 -4.477 19.372 1.00 88.81 89 ALA A N 1
ATOM 680 C CA . ALA A 1 89 ? 10.709 -3.365 20.031 1.00 88.81 89 ALA A CA 1
ATOM 681 C C . ALA A 1 89 ? 12.107 -3.110 19.446 1.00 88.81 89 ALA A C 1
ATOM 683 O O . ALA A 1 89 ? 12.430 -1.966 19.141 1.00 88.81 89 ALA A O 1
ATOM 684 N N . ALA A 1 90 ? 12.915 -4.161 19.253 1.00 87.56 90 ALA A N 1
ATOM 685 C CA . ALA A 1 90 ? 14.239 -4.042 18.642 1.00 87.56 90 ALA A CA 1
ATOM 686 C C . ALA A 1 90 ? 14.150 -3.548 17.192 1.00 87.56 90 ALA A C 1
ATOM 688 O O . ALA A 1 90 ? 14.837 -2.607 16.814 1.00 87.56 90 ALA A O 1
ATOM 689 N N . PHE A 1 91 ? 13.235 -4.122 16.408 1.00 88.75 91 PHE A N 1
ATOM 690 C CA . PHE A 1 91 ? 13.013 -3.708 15.030 1.00 88.75 91 PHE A CA 1
ATOM 691 C C . PHE A 1 91 ? 12.637 -2.222 14.927 1.00 88.75 91 PHE A C 1
ATOM 693 O O . PHE A 1 91 ? 13.230 -1.500 14.130 1.00 88.75 91 PHE A O 1
ATOM 700 N N . LEU A 1 92 ? 11.698 -1.744 15.748 1.00 91.31 92 LEU A N 1
ATOM 701 C CA . LEU A 1 92 ? 11.313 -0.329 15.763 1.00 91.31 92 LEU A CA 1
ATOM 702 C C . LEU A 1 92 ? 12.459 0.578 16.226 1.00 91.31 92 LEU A C 1
ATOM 704 O O . LEU A 1 92 ? 12.610 1.667 15.685 1.00 91.31 92 LEU A O 1
ATOM 708 N N . ALA A 1 93 ? 13.280 0.128 17.178 1.00 90.88 93 ALA A N 1
ATOM 709 C CA . ALA A 1 93 ? 14.449 0.878 17.629 1.00 90.88 93 ALA A CA 1
ATOM 710 C C . ALA A 1 93 ? 15.509 1.059 16.530 1.00 90.88 93 ALA A C 1
ATOM 712 O O . ALA A 1 93 ? 16.154 2.102 16.482 1.00 90.88 93 ALA A O 1
ATOM 713 N N . ASP A 1 94 ? 15.660 0.069 15.647 1.00 89.06 94 ASP A N 1
ATOM 714 C CA . ASP A 1 94 ? 16.634 0.102 14.550 1.00 89.06 94 ASP A CA 1
ATOM 715 C C . ASP A 1 94 ? 16.123 0.841 13.300 1.00 89.06 94 ASP A C 1
ATOM 717 O O . ASP A 1 94 ? 16.928 1.253 12.467 1.00 89.06 94 ASP A O 1
ATOM 721 N N . ASN A 1 95 ? 14.801 0.980 13.138 1.00 87.56 95 ASN A N 1
ATOM 722 C CA . ASN A 1 95 ? 14.181 1.491 11.905 1.00 87.56 95 ASN A CA 1
ATOM 723 C C . ASN A 1 95 ? 13.487 2.851 12.061 1.00 87.56 95 ASN A C 1
ATOM 725 O O . ASN A 1 95 ? 13.019 3.400 11.066 1.00 87.56 95 ASN A O 1
ATOM 729 N N . LEU A 1 96 ? 13.401 3.396 13.275 1.00 92.75 96 LEU A N 1
ATOM 730 C CA . LEU A 1 96 ? 12.848 4.726 13.513 1.00 92.75 96 LEU A CA 1
ATOM 731 C C . LEU A 1 96 ? 13.920 5.680 14.017 1.00 92.75 96 LEU A C 1
ATOM 733 O O . LEU A 1 96 ? 14.700 5.352 14.909 1.00 92.75 96 LEU A O 1
ATOM 737 N N . ASP A 1 97 ? 13.893 6.903 13.499 1.00 92.81 97 ASP A N 1
ATOM 738 C CA . ASP A 1 97 ? 14.616 8.012 14.103 1.00 92.81 97 ASP A CA 1
ATOM 739 C C . ASP A 1 97 ? 13.936 8.404 15.419 1.00 92.81 97 ASP A C 1
ATOM 741 O O . ASP A 1 97 ? 12.733 8.653 15.437 1.00 92.81 97 ASP A O 1
ATOM 745 N N . ARG A 1 98 ? 14.712 8.515 16.506 1.00 94.44 98 ARG A N 1
ATOM 746 C CA . ARG A 1 98 ? 14.219 8.825 17.868 1.00 94.44 98 ARG A CA 1
ATOM 747 C C . ARG A 1 98 ? 13.126 7.857 18.357 1.00 94.44 98 ARG A C 1
ATOM 749 O O . ARG A 1 98 ? 12.035 8.282 18.742 1.00 94.44 98 ARG A O 1
ATOM 756 N N . PRO A 1 99 ? 13.411 6.545 18.414 1.00 93.56 99 PRO A N 1
ATOM 757 C CA . PRO A 1 99 ? 12.425 5.533 18.792 1.00 93.56 99 PRO A CA 1
ATOM 758 C C . PRO A 1 99 ? 11.859 5.717 20.211 1.00 93.56 99 PRO A C 1
ATOM 760 O O . PRO A 1 99 ? 10.796 5.186 20.524 1.00 93.56 99 PRO A O 1
ATOM 763 N N . GLU A 1 100 ? 12.528 6.481 21.079 1.00 95.50 100 GLU A N 1
ATOM 764 C CA . GLU A 1 100 ? 12.024 6.873 22.397 1.00 95.50 100 GLU A CA 1
ATOM 765 C C . GLU A 1 100 ? 10.777 7.774 22.360 1.00 95.50 100 GLU A C 1
ATOM 767 O O . GLU A 1 100 ? 10.072 7.868 23.366 1.00 95.50 100 GLU A O 1
ATOM 772 N N . GLU A 1 101 ? 10.498 8.432 21.229 1.00 96.56 101 GLU A N 1
ATOM 773 C CA . GLU A 1 101 ? 9.297 9.250 21.022 1.00 96.56 101 GLU A CA 1
ATOM 774 C C . GLU A 1 101 ? 8.106 8.424 20.503 1.00 96.56 101 GLU A C 1
ATOM 776 O O . GLU A 1 101 ? 6.976 8.922 20.455 1.00 96.56 101 GLU A O 1
ATOM 781 N N . LEU A 1 102 ? 8.323 7.149 20.150 1.00 96.62 102 LEU A N 1
ATOM 782 C CA . LEU A 1 102 ? 7.251 6.252 19.738 1.00 96.62 102 LEU A CA 1
ATOM 783 C C . LEU A 1 102 ? 6.335 5.933 20.921 1.00 96.62 102 LEU A C 1
ATOM 785 O O . LEU A 1 102 ? 6.761 5.495 21.990 1.00 96.62 102 LEU A O 1
ATOM 789 N N . SER A 1 103 ? 5.034 6.068 20.685 1.00 97.19 103 SER A N 1
ATOM 790 C CA . SER A 1 103 ? 3.999 5.594 21.601 1.00 97.19 103 SER A CA 1
ATOM 791 C C . SER A 1 103 ? 3.000 4.720 20.859 1.00 97.19 103 SER A C 1
ATOM 793 O O . SER A 1 103 ? 2.582 5.042 19.752 1.00 97.19 103 SER A O 1
ATOM 795 N N . LEU A 1 104 ? 2.601 3.597 21.454 1.00 97.06 104 LEU A N 1
ATOM 796 C CA . LEU A 1 104 ? 1.477 2.829 20.923 1.00 97.06 104 LEU A CA 1
ATOM 797 C C . LEU A 1 104 ? 0.167 3.586 21.160 1.00 97.06 104 LEU A C 1
ATOM 799 O O . LEU A 1 104 ? 0.022 4.299 22.156 1.00 97.06 104 LEU A O 1
ATOM 803 N N . VAL A 1 105 ? -0.804 3.409 20.263 1.00 96.94 105 VAL A N 1
ATOM 804 C CA . VAL A 1 105 ? -2.172 3.880 20.517 1.00 96.94 105 VAL A CA 1
ATOM 805 C C . VAL A 1 105 ? -2.724 3.138 21.741 1.00 96.94 105 VAL A C 1
ATOM 807 O O . VAL A 1 105 ? -2.707 1.914 21.769 1.00 96.94 105 VAL A O 1
ATOM 810 N N . GLU A 1 106 ? -3.200 3.877 22.750 1.00 94.25 106 GLU A N 1
ATOM 811 C CA . GLU A 1 106 ? -3.610 3.318 24.053 1.00 94.25 106 GLU A CA 1
ATOM 812 C C . GLU A 1 106 ? -4.770 2.314 23.952 1.00 94.25 106 GLU A C 1
ATOM 814 O O . GLU A 1 106 ? -4.756 1.281 24.616 1.00 94.25 106 GLU A O 1
ATOM 819 N N . ASP A 1 107 ? -5.768 2.616 23.116 1.00 95.12 107 ASP A N 1
ATOM 820 C CA . ASP A 1 107 ? -6.901 1.737 22.819 1.00 95.12 107 ASP A CA 1
ATOM 821 C C . ASP A 1 107 ? -6.972 1.497 21.305 1.00 95.12 107 ASP A C 1
ATOM 823 O O . ASP A 1 107 ? -7.745 2.157 20.598 1.00 95.12 107 ASP A O 1
ATOM 827 N N . PRO A 1 108 ? -6.149 0.584 20.764 1.00 95.25 108 PRO A N 1
ATOM 828 C CA . PRO A 1 108 ? -6.144 0.322 19.333 1.00 95.25 108 PRO A CA 1
ATOM 829 C C . PRO A 1 108 ? -7.477 -0.303 18.889 1.00 95.25 108 PRO A C 1
ATOM 831 O O . PRO A 1 108 ? -7.920 -0.066 17.765 1.00 95.25 108 PRO A O 1
ATOM 834 N N . ALA A 1 109 ? -8.166 -1.039 19.772 1.00 95.69 109 ALA A N 1
ATOM 835 C CA . ALA A 1 109 ? -9.440 -1.686 19.468 1.00 95.69 109 ALA A CA 1
ATOM 836 C C . ALA A 1 109 ? -10.552 -0.674 19.137 1.00 95.69 109 ALA A C 1
ATOM 838 O O . ALA A 1 109 ? -11.449 -0.988 18.350 1.00 95.69 109 ALA A O 1
ATOM 839 N N . SER A 1 110 ? -10.461 0.560 19.648 1.00 96.31 110 SER A N 1
ATOM 840 C CA . SER A 1 110 ? -11.362 1.657 19.265 1.00 96.31 110 SER A CA 1
ATOM 841 C C . SER A 1 110 ? -11.354 1.977 17.760 1.00 96.31 110 SER A C 1
ATOM 843 O O . SER A 1 110 ? -12.340 2.509 17.247 1.00 96.31 110 SER A O 1
ATOM 845 N N . HIS A 1 111 ? -10.292 1.605 17.031 1.00 97.44 111 HIS A N 1
ATOM 846 C CA . HIS A 1 111 ? -10.173 1.800 15.583 1.00 97.44 111 HIS A CA 1
ATOM 847 C C . HIS A 1 111 ? -10.692 0.620 14.744 1.00 97.44 111 HIS A C 1
ATOM 849 O O . HIS A 1 111 ? -10.795 0.755 13.523 1.00 97.44 111 HIS A O 1
ATOM 855 N N . LEU A 1 112 ? -11.074 -0.513 15.355 1.00 97.25 112 LEU A N 1
ATOM 856 C CA . LEU A 1 112 ? -11.587 -1.682 14.621 1.00 97.25 112 LEU A CA 1
ATOM 857 C C . LEU A 1 112 ? -12.770 -1.354 13.696 1.00 97.25 112 LEU A C 1
ATOM 859 O O . LEU A 1 112 ? -12.722 -1.789 12.547 1.00 97.25 112 LEU A O 1
ATOM 863 N N . PRO A 1 113 ? -13.781 -0.554 14.102 1.00 97.44 113 PRO A N 1
ATOM 864 C CA . PRO A 1 113 ? -14.879 -0.208 13.198 1.00 97.44 113 PRO A CA 1
ATOM 865 C C . PRO A 1 113 ? -14.418 0.568 11.958 1.00 97.44 113 PRO A C 1
ATOM 867 O O . PRO A 1 113 ? -14.980 0.403 10.877 1.00 97.44 113 PRO A O 1
ATOM 870 N N . ALA A 1 114 ? -13.393 1.416 12.094 1.00 97.62 114 ALA A N 1
ATOM 871 C CA . ALA A 1 114 ? -12.862 2.198 10.983 1.00 97.62 114 ALA A CA 1
ATOM 872 C C . ALA A 1 114 ? -12.005 1.340 10.037 1.00 97.62 114 ALA A C 1
ATOM 874 O O . ALA A 1 114 ? -12.140 1.468 8.821 1.00 97.62 114 ALA A O 1
ATOM 875 N N . LEU A 1 115 ? -11.193 0.426 10.583 1.00 98.06 115 LEU A N 1
ATOM 876 C CA . LEU A 1 115 ? -10.444 -0.579 9.818 1.00 98.06 115 LEU A CA 1
ATOM 877 C C . LEU A 1 115 ? -11.378 -1.527 9.051 1.00 98.06 115 LEU A C 1
ATOM 879 O O . LEU A 1 115 ? -11.194 -1.738 7.854 1.00 98.06 115 LEU A O 1
ATOM 883 N N . GLU A 1 116 ? -12.410 -2.053 9.716 1.00 98.00 116 GLU A N 1
ATOM 884 C CA . GLU A 1 116 ? -13.431 -2.909 9.097 1.00 98.00 116 GLU A CA 1
ATOM 885 C C . GLU A 1 116 ? -14.141 -2.171 7.957 1.00 98.00 116 GLU A C 1
ATOM 887 O O . GLU A 1 116 ? -14.265 -2.692 6.846 1.00 98.00 116 GLU A O 1
ATOM 892 N N . ARG A 1 117 ? -14.556 -0.920 8.197 1.00 97.69 117 ARG A N 1
ATOM 893 C CA . ARG A 1 117 ? -15.185 -0.082 7.172 1.00 97.69 117 ARG A CA 1
ATOM 894 C C . ARG A 1 117 ? -14.253 0.166 5.987 1.00 97.69 117 ARG A C 1
ATOM 896 O O . ARG A 1 117 ? -14.718 0.098 4.851 1.00 97.69 117 ARG A O 1
ATOM 903 N N . ALA A 1 118 ? -12.973 0.438 6.230 1.00 98.44 118 ALA A N 1
ATOM 904 C CA . ALA A 1 118 ? -11.992 0.657 5.174 1.00 98.44 118 ALA A CA 1
ATOM 905 C C . ALA A 1 118 ? -11.806 -0.589 4.296 1.00 98.44 118 ALA A C 1
ATOM 907 O O . ALA A 1 118 ? -11.910 -0.498 3.073 1.00 98.44 118 ALA A O 1
ATOM 908 N N . LEU A 1 119 ? -11.635 -1.766 4.903 1.00 98.56 119 LEU A N 1
ATOM 909 C CA . LEU A 1 119 ? -11.548 -3.031 4.167 1.00 98.56 119 LEU A CA 1
ATOM 910 C C . LEU A 1 119 ? -12.823 -3.323 3.374 1.00 98.56 119 LEU A C 1
ATOM 912 O O . LEU A 1 119 ? -12.737 -3.714 2.212 1.00 98.56 119 LEU A O 1
ATOM 916 N N . ALA A 1 120 ? -14.001 -3.068 3.949 1.00 98.00 120 ALA A N 1
ATOM 917 C CA . ALA A 1 120 ? -15.273 -3.241 3.251 1.00 98.00 120 ALA A CA 1
ATOM 918 C C . ALA A 1 120 ? -15.412 -2.305 2.036 1.00 98.00 120 ALA A C 1
ATOM 920 O O . ALA A 1 120 ? -15.922 -2.722 0.994 1.00 98.00 120 ALA A O 1
ATOM 921 N N . LEU A 1 121 ? -14.946 -1.055 2.146 1.00 98.31 121 LEU A N 1
ATOM 922 C CA . LEU A 1 121 ? -14.899 -0.116 1.023 1.00 98.31 121 LEU A CA 1
ATOM 923 C C . LEU A 1 121 ? -13.977 -0.633 -0.087 1.00 98.31 121 LEU A C 1
ATOM 925 O O . LEU A 1 121 ? -14.409 -0.695 -1.238 1.00 98.31 121 LEU A O 1
ATOM 929 N N . ILE A 1 122 ? -12.759 -1.068 0.257 1.00 98.50 122 ILE A N 1
ATOM 930 C CA . ILE A 1 122 ? -11.800 -1.634 -0.706 1.00 98.50 122 ILE A CA 1
ATOM 931 C C . ILE A 1 122 ? -12.384 -2.891 -1.365 1.00 98.50 122 ILE A C 1
ATOM 933 O O . ILE A 1 122 ? -12.365 -3.000 -2.588 1.00 98.50 122 ILE A O 1
ATOM 937 N N . ALA A 1 123 ? -12.970 -3.810 -0.591 1.00 97.94 123 ALA A N 1
ATOM 938 C CA . ALA A 1 123 ? -13.589 -5.034 -1.100 1.00 97.94 123 ALA A CA 1
ATOM 939 C C . ALA A 1 123 ? -14.700 -4.755 -2.117 1.00 97.94 123 ALA A C 1
ATOM 941 O O . ALA A 1 123 ? -14.821 -5.459 -3.120 1.00 97.94 123 ALA A O 1
ATOM 942 N N . ALA A 1 124 ? -15.505 -3.720 -1.871 1.00 97.62 124 ALA A N 1
ATOM 943 C CA . ALA A 1 124 ? -16.632 -3.377 -2.725 1.00 97.62 124 ALA A CA 1
ATOM 944 C C . ALA A 1 124 ? -16.204 -2.828 -4.094 1.00 97.62 124 ALA A C 1
ATOM 946 O O . ALA A 1 124 ? -16.886 -3.085 -5.086 1.00 97.62 124 ALA A O 1
ATOM 947 N N . VAL A 1 125 ? -15.089 -2.092 -4.164 1.00 97.31 125 VAL A N 1
ATOM 948 C CA . VAL A 1 125 ? -14.614 -1.488 -5.423 1.00 97.31 125 VAL A CA 1
ATOM 949 C C . VAL A 1 125 ? -13.501 -2.281 -6.105 1.00 97.31 125 VAL A C 1
ATOM 951 O O . VAL A 1 125 ? -13.350 -2.216 -7.325 1.00 97.31 125 VAL A O 1
ATOM 954 N N . ARG A 1 126 ? -12.716 -3.037 -5.333 1.00 96.06 126 ARG A N 1
ATOM 955 C CA . ARG A 1 126 ? -11.534 -3.786 -5.774 1.00 96.06 126 ARG A CA 1
ATOM 956 C C . ARG A 1 126 ? -11.424 -5.127 -5.035 1.00 96.06 126 ARG A C 1
ATOM 958 O O . ARG A 1 126 ? -10.469 -5.344 -4.291 1.00 96.06 126 ARG A O 1
ATOM 965 N N . PRO A 1 127 ? -12.353 -6.068 -5.279 1.00 96.19 127 PRO A N 1
ATOM 966 C CA . PRO A 1 127 ? -12.412 -7.333 -4.544 1.00 96.19 127 PRO A CA 1
ATOM 967 C C . PRO A 1 127 ? -11.137 -8.176 -4.679 1.00 96.19 127 PRO A C 1
ATOM 969 O O . PRO A 1 127 ? -10.680 -8.727 -3.686 1.00 96.19 127 PRO A O 1
ATOM 972 N N . VAL A 1 128 ? -10.525 -8.219 -5.870 1.00 95.31 128 VAL A N 1
ATOM 973 C CA . VAL A 1 128 ? -9.278 -8.974 -6.099 1.00 95.31 128 VAL A CA 1
ATOM 974 C C . VAL A 1 128 ? -8.120 -8.388 -5.290 1.00 95.31 128 VAL A C 1
ATOM 976 O O . VAL A 1 128 ? -7.380 -9.134 -4.664 1.00 95.31 128 VAL A O 1
ATOM 979 N N . PHE A 1 129 ? -7.993 -7.057 -5.240 1.00 96.00 129 PHE A N 1
ATOM 980 C CA . PHE A 1 129 ? -6.974 -6.383 -4.431 1.00 96.00 129 PHE A CA 1
ATOM 981 C C . PHE A 1 129 ? -7.220 -6.579 -2.928 1.00 96.00 129 PHE A C 1
ATOM 983 O O . PHE A 1 129 ? -6.284 -6.821 -2.176 1.00 96.00 129 PHE A O 1
ATOM 990 N N . HIS A 1 130 ? -8.479 -6.538 -2.486 1.00 97.44 130 HIS A N 1
ATOM 991 C CA . HIS A 1 130 ? -8.847 -6.830 -1.101 1.00 97.44 130 HIS A CA 1
ATOM 992 C C . HIS A 1 130 ? -8.507 -8.272 -0.685 1.00 97.44 130 HIS A C 1
ATOM 994 O O . HIS A 1 130 ? -7.951 -8.490 0.391 1.00 97.44 130 HIS A O 1
ATOM 1000 N N . GLU A 1 131 ? -8.824 -9.263 -1.521 1.00 95.56 131 GLU A N 1
ATOM 1001 C CA . GLU A 1 131 ? -8.445 -10.664 -1.285 1.00 95.56 131 GLU A CA 1
ATOM 1002 C C . GLU A 1 131 ? -6.926 -10.778 -1.160 1.00 95.56 131 GLU A C 1
ATOM 1004 O O . GLU A 1 131 ? -6.405 -11.254 -0.157 1.00 95.56 131 GLU A O 1
ATOM 1009 N N . ALA A 1 132 ? -6.214 -10.188 -2.115 1.00 94.44 132 ALA A N 1
ATOM 1010 C CA . ALA A 1 132 ? -4.773 -10.040 -2.089 1.00 94.44 132 ALA A CA 1
ATOM 1011 C C . ALA A 1 132 ? -4.242 -9.438 -0.771 1.00 94.44 132 ALA A C 1
ATOM 1013 O O . ALA A 1 132 ? -3.293 -9.981 -0.207 1.00 94.44 132 ALA A O 1
ATOM 1014 N N . LEU A 1 133 ? -4.824 -8.335 -0.290 1.00 95.56 133 LEU A N 1
ATOM 1015 C CA . LEU A 1 133 ? -4.444 -7.685 0.967 1.00 95.56 133 LEU A CA 1
ATOM 1016 C C . LEU A 1 133 ? -4.666 -8.603 2.164 1.00 95.56 133 LEU A C 1
ATOM 1018 O O . LEU A 1 133 ? -3.765 -8.776 2.976 1.00 95.56 133 LEU A O 1
ATOM 1022 N N . THR A 1 134 ? -5.849 -9.202 2.271 1.00 94.94 134 THR A N 1
ATOM 1023 C CA . THR A 1 134 ? -6.216 -10.053 3.414 1.00 94.94 134 THR A CA 1
ATOM 1024 C C . THR A 1 134 ? -5.462 -11.383 3.432 1.00 94.94 134 THR A C 1
ATOM 1026 O O . THR A 1 134 ? -5.213 -11.928 4.505 1.00 94.94 134 THR A O 1
ATOM 1029 N N . GLU A 1 135 ? -5.016 -11.873 2.274 1.00 91.25 135 GLU A N 1
ATOM 1030 C CA . GLU A 1 135 ? -4.130 -13.033 2.171 1.00 91.25 135 GLU A CA 1
ATOM 1031 C C . GLU A 1 135 ? -2.695 -12.758 2.620 1.00 91.25 135 GLU A C 1
ATOM 1033 O O . GLU A 1 135 ? -2.048 -13.682 3.119 1.00 91.25 135 GLU A O 1
ATOM 1038 N N . SER A 1 136 ? -2.181 -11.539 2.446 1.00 89.31 136 SER A N 1
ATOM 1039 C CA . SER A 1 136 ? -0.768 -11.222 2.716 1.00 89.31 136 SER A CA 1
ATOM 1040 C C . SER A 1 136 ? -0.543 -10.453 4.003 1.00 89.31 136 SER A C 1
ATOM 1042 O O . SER A 1 136 ? 0.456 -10.681 4.685 1.00 89.31 136 SER A O 1
ATOM 1044 N N . LEU A 1 137 ? -1.469 -9.573 4.376 1.00 94.44 137 LEU A N 1
ATOM 1045 C CA . LEU A 1 137 ? -1.410 -8.891 5.657 1.00 94.44 137 LEU A CA 1
ATOM 1046 C C . LEU A 1 137 ? -1.703 -9.878 6.792 1.00 94.44 137 LEU A C 1
ATOM 1048 O O . LEU A 1 137 ? -2.589 -10.733 6.731 1.00 94.44 137 LEU A O 1
ATOM 1052 N N . ARG A 1 138 ? -0.901 -9.762 7.841 1.00 92.62 138 ARG A N 1
ATOM 1053 C CA . ARG A 1 138 ? -0.937 -10.568 9.061 1.00 92.62 138 ARG A CA 1
ATOM 1054 C C . ARG A 1 138 ? -1.158 -9.701 10.275 1.00 92.62 138 ARG A C 1
ATOM 1056 O O . ARG A 1 138 ? -1.870 -10.124 11.171 1.00 92.62 138 ARG A O 1
ATOM 1063 N N . ALA A 1 139 ? -0.572 -8.508 10.298 1.00 95.88 139 ALA A N 1
ATOM 1064 C CA . ALA A 1 139 ? -0.625 -7.644 11.460 1.00 95.88 139 ALA A CA 1
ATOM 1065 C C . ALA A 1 139 ? -0.656 -6.159 11.086 1.00 95.88 139 ALA A C 1
ATOM 1067 O O . ALA A 1 139 ? -0.022 -5.720 10.128 1.00 95.88 139 ALA A O 1
ATOM 1068 N N . VAL A 1 140 ? -1.365 -5.382 11.895 1.00 97.69 140 VAL A N 1
ATOM 1069 C CA . VAL A 1 140 ? -1.374 -3.920 11.867 1.00 97.69 140 VAL A CA 1
ATOM 1070 C C . VAL A 1 140 ? -0.976 -3.438 13.255 1.00 97.69 140 VAL A C 1
ATOM 1072 O O . VAL A 1 140 ? -1.581 -3.838 14.251 1.00 97.69 140 VAL A O 1
ATOM 1075 N N . LEU A 1 141 ? 0.028 -2.568 13.330 1.00 97.50 141 LEU A N 1
ATOM 1076 C CA . LEU A 1 141 ? 0.401 -1.878 14.562 1.00 97.50 141 LEU A CA 1
ATOM 1077 C C . LEU A 1 141 ? 0.070 -0.400 14.434 1.00 97.50 141 LEU A C 1
ATOM 1079 O O . LEU A 1 141 ? 0.532 0.269 13.514 1.00 97.50 141 LEU A O 1
ATOM 1083 N N . LEU A 1 142 ? -0.720 0.104 15.379 1.00 98.19 142 LEU A N 1
ATOM 1084 C CA . LEU A 1 142 ? -1.074 1.516 15.455 1.00 98.19 142 LEU A CA 1
ATOM 1085 C C . LEU A 1 142 ? -0.160 2.202 16.468 1.00 98.19 142 LEU A C 1
ATOM 1087 O O . LEU A 1 142 ? -0.147 1.847 17.651 1.00 98.19 142 LEU A O 1
ATOM 1091 N N . PHE A 1 143 ? 0.591 3.194 16.012 1.00 98.00 143 PHE A N 1
ATOM 1092 C CA . PHE A 1 143 ? 1.483 3.980 16.858 1.00 98.00 143 PHE A CA 1
ATOM 1093 C C . PHE A 1 143 ? 1.290 5.473 16.616 1.00 98.00 143 PHE A C 1
ATOM 1095 O O . PHE A 1 143 ? 0.507 5.888 15.765 1.00 98.00 143 PHE A O 1
ATOM 1102 N N . ARG A 1 144 ? 1.990 6.280 17.404 1.00 98.06 144 ARG A N 1
ATOM 1103 C CA . ARG A 1 144 ? 2.142 7.715 17.233 1.00 98.06 144 ARG A CA 1
ATOM 1104 C C . ARG A 1 144 ? 3.608 8.076 17.334 1.00 98.06 144 ARG A C 1
ATOM 1106 O O . ARG A 1 144 ? 4.290 7.637 18.262 1.00 98.06 144 ARG A O 1
ATOM 1113 N N . HIS A 1 145 ? 4.045 8.903 16.400 1.00 97.50 145 HIS A N 1
ATOM 1114 C CA . HIS A 1 145 ? 5.368 9.505 16.385 1.00 97.50 145 HIS A CA 1
ATOM 1115 C C . HIS A 1 145 ? 5.270 10.886 15.724 1.00 97.50 145 HIS A C 1
ATOM 1117 O O . HIS A 1 145 ? 4.514 11.026 14.760 1.00 97.50 145 HIS A O 1
ATOM 1123 N N . PRO A 1 146 ? 5.973 11.918 16.214 1.00 96.12 146 PRO A N 1
ATOM 1124 C CA . PRO A 1 146 ? 5.842 13.265 15.657 1.00 96.12 146 PRO A CA 1
ATOM 1125 C C . PRO A 1 146 ? 6.378 13.388 14.229 1.00 96.12 146 PRO A C 1
ATOM 1127 O O . PRO A 1 146 ? 5.856 14.193 13.466 1.00 96.12 146 PRO A O 1
ATOM 1130 N N . ASP A 1 147 ? 7.382 12.584 13.877 1.00 95.62 147 ASP A N 1
ATOM 1131 C CA . ASP A 1 147 ? 8.141 12.763 12.633 1.00 95.62 147 ASP A CA 1
ATOM 1132 C C . ASP A 1 147 ? 8.244 11.499 11.766 1.00 95.62 147 ASP A C 1
ATOM 1134 O O . ASP A 1 147 ? 8.902 11.525 10.733 1.00 95.62 147 ASP A O 1
ATOM 1138 N N . ALA A 1 148 ? 7.644 10.379 12.186 1.00 96.12 148 ALA A N 1
ATOM 1139 C CA . ALA A 1 148 ? 7.717 9.145 11.404 1.00 96.12 148 ALA A CA 1
ATOM 1140 C C . ALA A 1 148 ? 6.475 9.015 10.533 1.00 96.12 148 ALA A C 1
ATOM 1142 O O . ALA A 1 148 ? 5.363 9.233 11.006 1.00 96.12 148 ALA A O 1
ATOM 1143 N N . GLU A 1 149 ? 6.649 8.600 9.290 1.00 96.56 149 GLU A N 1
ATOM 1144 C CA . GLU A 1 149 ? 5.522 8.227 8.444 1.00 96.56 149 GLU A CA 1
ATOM 1145 C C . GLU A 1 149 ? 4.992 6.838 8.818 1.00 96.56 149 GLU A C 1
ATOM 1147 O O . GLU A 1 149 ? 5.622 6.074 9.555 1.00 96.56 149 GLU A O 1
ATOM 1152 N N . SER A 1 150 ? 3.808 6.500 8.311 1.00 97.88 150 SER A N 1
ATOM 1153 C CA . SER A 1 150 ? 3.382 5.097 8.287 1.00 97.88 150 SER A CA 1
ATOM 1154 C C . SER A 1 150 ? 4.261 4.319 7.310 1.00 97.88 150 SER A C 1
ATOM 1156 O O . SER A 1 150 ? 4.687 4.863 6.293 1.00 97.88 150 SER A O 1
ATOM 1158 N N . PHE A 1 151 ? 4.539 3.051 7.603 1.00 97.25 151 PHE A N 1
ATOM 1159 C CA . PHE A 1 151 ? 5.476 2.267 6.805 1.00 97.25 151 PHE A CA 1
ATOM 1160 C C . PHE A 1 151 ? 5.157 0.769 6.810 1.00 97.25 151 PHE A C 1
ATOM 1162 O O . PHE A 1 151 ? 4.487 0.232 7.699 1.00 97.25 151 PHE A O 1
ATOM 1169 N N . ALA A 1 152 ? 5.701 0.080 5.814 1.00 94.00 152 ALA A N 1
ATOM 1170 C CA . ALA A 1 152 ? 5.841 -1.364 5.756 1.00 94.00 152 ALA A CA 1
ATOM 1171 C C . ALA A 1 152 ? 7.324 -1.687 5.566 1.00 94.00 152 ALA A C 1
ATOM 1173 O O . ALA A 1 152 ? 8.068 -0.910 4.971 1.00 94.00 152 ALA A O 1
ATOM 1174 N N . ALA A 1 153 ? 7.767 -2.840 6.057 1.00 87.44 153 ALA A N 1
ATOM 1175 C CA . ALA A 1 153 ? 9.168 -3.223 5.954 1.00 87.44 153 ALA A CA 1
ATOM 1176 C C . ALA A 1 153 ? 9.316 -4.684 5.556 1.00 87.44 153 ALA A C 1
ATOM 1178 O O . ALA A 1 153 ? 8.645 -5.560 6.101 1.00 87.44 153 ALA A O 1
ATOM 1179 N N . LEU A 1 154 ? 10.265 -4.960 4.658 1.00 84.00 154 LEU A N 1
ATOM 1180 C CA . LEU A 1 154 ? 10.563 -6.325 4.222 1.00 84.00 154 LEU A CA 1
ATOM 1181 C C . LEU A 1 154 ? 10.993 -7.220 5.396 1.00 84.00 154 LEU A C 1
ATOM 1183 O O . LEU A 1 154 ? 10.608 -8.382 5.459 1.00 84.00 154 LEU A O 1
ATOM 1187 N N . GLY A 1 155 ? 11.733 -6.659 6.361 1.00 82.19 155 GLY A N 1
ATOM 1188 C CA . GLY A 1 155 ? 12.150 -7.351 7.587 1.00 82.19 155 GLY A CA 1
ATOM 1189 C C . GLY A 1 155 ? 10.995 -7.798 8.491 1.00 82.19 155 GLY A C 1
ATOM 1190 O O . GLY A 1 155 ? 11.207 -8.658 9.341 1.00 82.19 155 GLY A O 1
ATOM 1191 N N . MET A 1 156 ? 9.798 -7.244 8.284 1.00 85.75 156 MET A N 1
ATOM 1192 C CA . MET A 1 156 ? 8.547 -7.564 8.977 1.00 85.75 156 MET A CA 1
ATOM 1193 C C . MET A 1 156 ? 7.430 -7.797 7.947 1.00 85.75 156 MET A C 1
ATOM 1195 O O . MET A 1 156 ? 6.325 -7.269 8.069 1.00 85.75 156 MET A O 1
ATOM 1199 N N . HIS A 1 157 ? 7.724 -8.562 6.891 1.00 87.69 157 HIS A N 1
ATOM 1200 C CA . HIS A 1 157 ? 6.791 -8.793 5.789 1.00 87.69 157 HIS A CA 1
ATOM 1201 C C . HIS A 1 157 ? 5.421 -9.298 6.270 1.00 87.69 157 HIS A C 1
ATOM 1203 O O . HIS A 1 157 ? 5.342 -10.211 7.084 1.00 87.69 157 HIS A O 1
ATOM 1209 N N . GLY A 1 158 ? 4.335 -8.725 5.745 1.00 90.12 158 GLY A N 1
ATOM 1210 C CA . GLY A 1 158 ? 2.969 -9.009 6.199 1.00 90.12 158 GLY A CA 1
ATOM 1211 C C . GLY A 1 158 ? 2.512 -8.134 7.369 1.00 90.12 158 GLY A C 1
ATOM 1212 O O . GLY A 1 158 ? 1.356 -8.224 7.779 1.00 90.12 158 GLY A O 1
ATOM 1213 N N . MET A 1 159 ? 3.372 -7.264 7.898 1.00 95.25 159 MET A N 1
ATOM 1214 C CA . MET A 1 159 ? 3.015 -6.283 8.916 1.00 95.25 159 MET A CA 1
ATOM 1215 C C . MET A 1 159 ? 3.103 -4.858 8.370 1.00 95.25 159 MET A C 1
ATOM 1217 O O . MET A 1 159 ? 4.044 -4.518 7.653 1.00 95.25 159 MET A O 1
ATOM 1221 N N . ILE A 1 160 ? 2.132 -4.025 8.744 1.00 97.81 160 ILE A N 1
ATOM 1222 C CA . ILE A 1 160 ? 2.159 -2.581 8.487 1.00 97.81 160 ILE A CA 1
ATOM 1223 C C . ILE A 1 160 ? 2.110 -1.805 9.802 1.00 97.81 160 ILE A C 1
ATOM 1225 O O . ILE A 1 160 ? 1.457 -2.216 10.769 1.00 97.81 160 ILE A O 1
ATOM 1229 N N . PHE A 1 161 ? 2.807 -0.676 9.827 1.00 98.12 161 PHE A N 1
ATOM 1230 C CA . PHE A 1 161 ? 2.955 0.202 10.979 1.00 98.12 161 PHE A CA 1
ATOM 1231 C C . PHE A 1 161 ? 2.318 1.543 10.629 1.00 98.12 161 PHE A C 1
ATOM 1233 O O . PHE A 1 161 ? 2.775 2.232 9.721 1.00 98.12 161 PHE A O 1
ATOM 1240 N N . LEU A 1 162 ? 1.250 1.913 11.331 1.00 98.56 162 LEU A N 1
ATOM 1241 C CA . LEU A 1 162 ? 0.446 3.086 11.000 1.00 98.56 162 LEU A CA 1
ATOM 1242 C C . LEU A 1 162 ? 0.631 4.181 12.050 1.00 98.56 162 LEU A C 1
ATOM 1244 O O . LEU A 1 162 ? 0.193 4.017 13.197 1.00 98.56 162 LEU A O 1
ATOM 1248 N N . ASN A 1 163 ? 1.234 5.307 11.655 1.00 98.31 163 ASN A N 1
ATOM 1249 C CA . ASN A 1 163 ? 1.297 6.507 12.488 1.00 98.31 163 ASN A CA 1
ATOM 1250 C C . ASN A 1 163 ? -0.093 7.156 12.525 1.00 98.31 163 ASN A C 1
ATOM 1252 O O . ASN A 1 163 ? -0.486 7.905 11.629 1.00 98.31 163 ASN A O 1
ATOM 1256 N N . THR A 1 164 ? -0.874 6.780 13.533 1.00 98.38 164 THR A N 1
ATOM 1257 C CA . THR A 1 164 ? -2.325 6.941 13.561 1.00 98.38 164 THR A CA 1
ATOM 1258 C C . THR A 1 164 ? -2.720 8.216 14.309 1.00 98.38 164 THR A C 1
ATOM 1260 O O . THR A 1 164 ? -2.591 8.283 15.544 1.00 98.38 164 THR A O 1
ATOM 1263 N N . PRO A 1 165 ? -3.265 9.232 13.610 1.00 96.31 165 PRO A N 1
ATOM 1264 C CA . PRO A 1 165 ? -3.720 10.450 14.261 1.00 96.31 165 PRO A CA 1
ATOM 1265 C C . PRO A 1 165 ? -4.923 10.179 15.173 1.00 96.31 165 PRO A C 1
ATOM 1267 O O . PRO A 1 165 ? -5.681 9.217 15.011 1.00 96.31 165 PRO A O 1
ATOM 1270 N N . ALA A 1 166 ? -5.131 11.059 16.153 1.00 92.75 166 ALA A N 1
ATOM 1271 C CA . ALA A 1 166 ? -6.327 11.003 16.984 1.00 92.75 166 ALA A CA 1
ATOM 1272 C C . ALA A 1 166 ? -7.584 11.186 16.117 1.00 92.75 166 ALA A C 1
ATOM 1274 O O . ALA A 1 166 ? -7.688 12.150 15.364 1.00 92.75 166 ALA A O 1
ATOM 1275 N N . GLY A 1 167 ? -8.544 10.266 16.238 1.00 92.00 167 GLY A N 1
ATOM 1276 C CA . GLY A 1 167 ? -9.777 10.306 15.448 1.00 92.00 167 GLY A CA 1
ATOM 1277 C C . GLY A 1 167 ? -9.635 9.807 14.008 1.00 92.00 167 GLY A C 1
ATOM 1278 O O . GLY A 1 167 ? -10.523 10.085 13.206 1.00 92.00 167 GLY A O 1
ATOM 1279 N N . ALA A 1 168 ? -8.562 9.075 13.677 1.00 96.62 168 ALA A N 1
ATOM 1280 C CA . ALA A 1 168 ? -8.402 8.423 12.378 1.00 96.62 168 ALA A CA 1
ATOM 1281 C C . ALA A 1 168 ? -9.670 7.650 11.966 1.00 96.62 168 ALA A C 1
ATOM 1283 O O . ALA A 1 168 ? -10.095 6.710 12.648 1.00 96.62 168 ALA A O 1
ATOM 1284 N N . GLY A 1 169 ? -10.276 8.086 10.860 1.00 96.94 169 GLY A N 1
ATOM 1285 C CA . GLY A 1 169 ? -11.501 7.520 10.304 1.00 96.94 169 GLY A CA 1
ATOM 1286 C C . GLY A 1 169 ? -11.246 6.539 9.155 1.00 96.94 169 GLY A C 1
ATOM 1287 O O . GLY A 1 169 ? -10.097 6.273 8.799 1.00 96.94 169 GLY A O 1
ATOM 1288 N N . PRO A 1 170 ? -12.314 6.015 8.530 1.00 97.38 170 PRO A N 1
ATOM 1289 C CA . PRO A 1 170 ? -12.187 5.041 7.451 1.00 97.38 170 PRO A CA 1
ATOM 1290 C C . PRO A 1 170 ? -11.370 5.534 6.252 1.00 97.38 170 PRO A C 1
ATOM 1292 O O . PRO A 1 170 ? -10.616 4.748 5.695 1.00 97.38 170 PRO A O 1
ATOM 1295 N N . ALA A 1 171 ? -11.460 6.816 5.877 1.00 96.75 171 ALA A N 1
ATOM 1296 C CA . ALA A 1 171 ? -10.694 7.360 4.752 1.00 96.75 171 ALA A CA 1
ATOM 1297 C C . ALA A 1 171 ? -9.172 7.257 4.965 1.00 96.75 171 ALA A C 1
ATOM 1299 O O . ALA A 1 171 ? -8.465 6.798 4.071 1.00 96.75 171 ALA A O 1
ATOM 1300 N N . TYR A 1 172 ? -8.692 7.574 6.175 1.00 97.69 172 TYR A N 1
ATOM 1301 C CA . TYR A 1 172 ? -7.293 7.367 6.567 1.00 97.69 172 TYR A CA 1
ATOM 1302 C C . TYR A 1 172 ? -6.897 5.889 6.456 1.00 97.69 172 TYR A C 1
ATOM 1304 O O . TYR A 1 172 ? -5.861 5.562 5.892 1.00 97.69 172 TYR A O 1
ATOM 1312 N N . PHE A 1 173 ? -7.729 4.969 6.951 1.00 98.50 173 PHE A N 1
ATOM 1313 C CA . PHE A 1 173 ? -7.390 3.548 6.879 1.00 98.50 173 PHE A CA 1
ATOM 1314 C C . PHE A 1 173 ? -7.464 2.981 5.459 1.00 98.50 173 PHE A C 1
ATOM 1316 O O . PHE A 1 173 ? -6.682 2.092 5.151 1.00 98.50 173 PHE A O 1
ATOM 1323 N N . VAL A 1 174 ? -8.340 3.481 4.579 1.00 98.62 174 VAL A N 1
ATOM 1324 C CA . VAL A 1 174 ? -8.343 3.082 3.159 1.00 98.62 174 VAL A CA 1
ATOM 1325 C C . VAL A 1 174 ? -7.021 3.464 2.503 1.00 98.62 174 VAL A C 1
ATOM 1327 O O . VAL A 1 174 ? -6.429 2.625 1.828 1.00 98.62 174 VAL A O 1
ATOM 1330 N N . GLU A 1 175 ? -6.551 4.688 2.737 1.00 98.12 175 GLU A N 1
ATOM 1331 C CA . GLU A 1 175 ? -5.246 5.159 2.267 1.00 98.12 175 GLU A CA 1
ATOM 1332 C C . GLU A 1 175 ? -4.126 4.259 2.786 1.00 98.12 175 GLU A C 1
ATOM 1334 O O . GLU A 1 175 ? -3.425 3.618 2.005 1.00 98.12 175 GLU A O 1
ATOM 1339 N N . GLN A 1 176 ? -4.025 4.107 4.106 1.00 98.50 176 GLN A N 1
ATOM 1340 C CA . GLN A 1 176 ? -2.932 3.359 4.718 1.00 98.50 176 GLN A CA 1
ATOM 1341 C C . GLN A 1 176 ? -2.939 1.866 4.363 1.00 98.50 176 GLN A C 1
ATOM 1343 O O . GLN A 1 176 ? -1.885 1.293 4.095 1.00 98.50 176 GLN A O 1
ATOM 1348 N N . LEU A 1 177 ? -4.108 1.220 4.306 1.00 98.69 177 LEU A N 1
ATOM 1349 C CA . LEU A 1 177 ? -4.213 -0.181 3.885 1.00 98.69 177 LEU A CA 1
ATOM 1350 C C . LEU A 1 177 ? -3.865 -0.356 2.406 1.00 98.69 177 LEU A C 1
ATOM 1352 O O . LEU A 1 177 ? -3.251 -1.356 2.047 1.00 98.69 177 LEU A O 1
ATOM 1356 N N . THR A 1 178 ? -4.237 0.597 1.551 1.00 98.38 178 THR A N 1
ATOM 1357 C CA . THR A 1 178 ? -3.934 0.519 0.116 1.00 98.38 178 THR A CA 1
ATOM 1358 C C . THR A 1 178 ? -2.456 0.779 -0.146 1.00 98.38 178 THR A C 1
ATOM 1360 O O . THR A 1 178 ? -1.826 0.004 -0.862 1.00 98.38 178 THR A O 1
ATOM 1363 N N . HIS A 1 179 ? -1.884 1.805 0.482 1.00 98.19 179 HIS A N 1
ATOM 1364 C CA . HIS A 1 179 ? -0.491 2.194 0.303 1.00 98.19 179 HIS A CA 1
ATOM 1365 C C . HIS A 1 179 ? 0.466 1.203 0.983 1.00 98.19 179 HIS A C 1
ATOM 1367 O O . HIS A 1 179 ? 1.248 0.524 0.318 1.00 98.19 179 HIS A O 1
ATOM 1373 N N . GLN A 1 180 ? 0.365 1.048 2.309 1.00 98.38 180 GLN A N 1
ATOM 1374 C CA . GLN A 1 180 ? 1.275 0.190 3.078 1.00 98.38 180 GLN A CA 1
ATOM 1375 C C . GLN A 1 180 ? 1.022 -1.291 2.807 1.00 98.38 180 GLN A C 1
ATOM 1377 O O . GLN A 1 180 ? 1.957 -2.085 2.703 1.00 98.38 180 GLN A O 1
ATOM 1382 N N . GLY A 1 181 ? -0.244 -1.674 2.627 1.00 97.75 181 GLY A N 1
ATOM 1383 C CA . GLY A 1 181 ? -0.567 -3.007 2.137 1.00 97.75 181 GLY A CA 1
ATOM 1384 C C . GLY A 1 181 ? -0.032 -3.225 0.725 1.00 97.75 181 GLY A C 1
ATOM 1385 O O . GLY A 1 181 ? 0.560 -4.269 0.468 1.00 97.75 181 GLY A O 1
ATOM 1386 N N . GLY A 1 182 ? -0.129 -2.224 -0.154 1.00 96.75 182 GLY A N 1
ATOM 1387 C CA . GLY A 1 182 ? 0.497 -2.224 -1.475 1.00 96.75 182 GLY A CA 1
ATOM 1388 C C . GLY A 1 182 ? 1.991 -2.543 -1.420 1.00 96.75 182 GLY A C 1
ATOM 1389 O O . GLY A 1 182 ? 2.439 -3.406 -2.174 1.00 96.75 182 GLY A O 1
ATOM 1390 N N . HIS A 1 183 ? 2.730 -1.959 -0.470 1.00 95.81 183 HIS A N 1
ATOM 1391 C CA . HIS A 1 183 ? 4.145 -2.281 -0.277 1.00 95.81 183 HIS A CA 1
ATOM 1392 C C . HIS A 1 183 ? 4.400 -3.753 0.054 1.00 95.81 183 HIS A C 1
ATOM 1394 O O . HIS A 1 183 ? 5.324 -4.372 -0.488 1.00 95.81 183 HIS A O 1
ATOM 1400 N N . VAL A 1 184 ? 3.570 -4.333 0.926 1.00 94.25 184 VAL A N 1
ATOM 1401 C CA . VAL A 1 184 ? 3.633 -5.764 1.251 1.00 94.25 184 VAL A CA 1
ATOM 1402 C C . VAL A 1 184 ? 3.379 -6.592 -0.007 1.00 94.25 184 VAL A C 1
ATOM 1404 O O . VAL A 1 184 ? 4.189 -7.454 -0.342 1.00 94.25 184 VAL A O 1
ATOM 1407 N N . LEU A 1 185 ? 2.301 -6.300 -0.738 1.00 94.06 185 LEU A N 1
ATOM 1408 C CA . LEU A 1 185 ? 1.920 -7.073 -1.923 1.00 94.06 185 LEU A CA 1
ATOM 1409 C C . LEU A 1 185 ? 2.968 -7.002 -3.032 1.00 94.06 185 LEU A C 1
ATOM 1411 O O . LEU A 1 185 ? 3.248 -8.011 -3.678 1.00 94.06 185 LEU A O 1
ATOM 1415 N N . PHE A 1 186 ? 3.527 -5.818 -3.266 1.00 93.50 186 PHE A N 1
ATOM 1416 C CA . PHE A 1 186 ? 4.515 -5.628 -4.315 1.00 93.50 186 PHE A CA 1
ATOM 1417 C C . PHE A 1 186 ? 5.813 -6.347 -3.973 1.00 93.50 186 PHE A C 1
ATOM 1419 O O . PHE A 1 186 ? 6.290 -7.137 -4.778 1.00 93.50 186 PHE A O 1
ATOM 1426 N N . SER A 1 187 ? 6.303 -6.187 -2.740 1.00 89.06 187 SER A N 1
ATOM 1427 C CA . SER A 1 187 ? 7.520 -6.865 -2.277 1.00 89.06 187 SER A CA 1
ATOM 1428 C C . SER A 1 187 ? 7.415 -8.391 -2.362 1.00 89.06 187 SER A C 1
ATOM 1430 O O . SER A 1 187 ? 8.403 -9.057 -2.658 1.00 89.06 187 SER A O 1
ATOM 1432 N N . GLU A 1 188 ? 6.224 -8.950 -2.126 1.00 87.56 188 GLU A N 1
ATOM 1433 C CA . GLU A 1 188 ? 5.939 -10.378 -2.326 1.00 87.56 188 GLU A CA 1
ATOM 1434 C C . GLU A 1 188 ? 5.999 -10.777 -3.807 1.00 87.56 188 GLU A C 1
ATOM 1436 O O . GLU A 1 188 ? 6.565 -11.814 -4.147 1.00 87.56 188 GLU A O 1
ATOM 1441 N N . ALA A 1 189 ? 5.424 -9.958 -4.693 1.00 87.25 189 ALA A N 1
ATOM 1442 C CA . ALA A 1 189 ? 5.387 -10.216 -6.133 1.00 87.25 189 ALA A CA 1
ATOM 1443 C C . ALA A 1 189 ? 6.769 -10.106 -6.793 1.00 87.25 189 ALA A C 1
ATOM 1445 O O . ALA A 1 189 ? 7.044 -10.769 -7.796 1.00 87.25 189 ALA A O 1
ATOM 1446 N N . THR A 1 190 ? 7.630 -9.252 -6.242 1.00 88.81 190 THR A N 1
ATOM 1447 C CA . THR A 1 190 ? 8.931 -8.893 -6.808 1.00 88.81 190 THR A CA 1
ATOM 1448 C C . THR A 1 190 ? 10.100 -9.427 -5.987 1.00 88.81 190 THR A C 1
ATOM 1450 O O . THR A 1 190 ? 11.170 -8.818 -5.980 1.00 88.81 190 THR A O 1
ATOM 1453 N N . LEU A 1 191 ? 9.922 -10.557 -5.293 1.00 85.00 191 LEU A N 1
ATOM 1454 C CA . LEU A 1 191 ? 10.988 -11.194 -4.510 1.00 85.00 191 LEU A CA 1
ATOM 1455 C C . LEU A 1 191 ? 12.245 -11.431 -5.371 1.00 85.00 191 LEU A C 1
ATOM 1457 O O . LEU A 1 191 ? 13.354 -11.063 -4.986 1.00 85.00 191 LEU A O 1
ATOM 1461 N N . SER A 1 192 ? 12.041 -11.933 -6.590 1.00 85.56 192 SER A N 1
ATOM 1462 C CA . SER A 1 192 ? 13.065 -12.058 -7.631 1.00 85.56 192 SER A CA 1
ATOM 1463 C C . SER A 1 192 ? 13.119 -10.793 -8.492 1.00 85.56 192 SER A C 1
ATOM 1465 O O . SER A 1 192 ? 12.676 -10.786 -9.639 1.00 85.56 192 SER A O 1
ATOM 1467 N N . ARG A 1 193 ? 13.646 -9.695 -7.928 1.00 90.00 193 ARG A N 1
ATOM 1468 C CA . ARG A 1 193 ? 13.684 -8.363 -8.578 1.00 90.00 193 ARG A CA 1
ATOM 1469 C C . ARG A 1 193 ? 14.291 -8.389 -9.985 1.00 90.00 193 ARG A C 1
ATOM 1471 O O . ARG A 1 193 ? 13.799 -7.690 -10.863 1.00 90.00 193 ARG A O 1
ATOM 1478 N N . GLY A 1 194 ? 15.299 -9.232 -10.221 1.00 90.00 194 GLY A N 1
ATOM 1479 C CA . GLY A 1 194 ? 15.952 -9.379 -11.530 1.00 90.00 194 GLY A CA 1
ATOM 1480 C C . GLY A 1 194 ? 15.015 -9.789 -12.674 1.00 90.00 194 GLY A C 1
ATOM 1481 O O . GLY A 1 194 ? 15.336 -9.551 -13.831 1.00 90.00 194 GLY A O 1
ATOM 1482 N N . ASP A 1 195 ? 13.832 -10.331 -12.374 1.00 92.00 195 ASP A N 1
ATOM 1483 C CA . ASP A 1 195 ? 12.842 -10.680 -13.398 1.00 92.00 195 ASP A CA 1
ATOM 1484 C C . ASP A 1 195 ? 12.117 -9.453 -13.977 1.00 92.00 195 ASP A C 1
ATOM 1486 O O . ASP A 1 195 ? 11.434 -9.571 -14.996 1.00 92.00 195 ASP A O 1
ATOM 1490 N N . PHE A 1 196 ? 12.251 -8.277 -13.351 1.00 95.50 196 PHE A N 1
ATOM 1491 C CA . PHE A 1 196 ? 11.511 -7.052 -13.689 1.00 95.50 196 PHE A CA 1
ATOM 1492 C C . PHE A 1 196 ? 12.382 -5.955 -14.313 1.00 95.50 196 PHE A C 1
ATOM 1494 O O . PHE A 1 196 ? 11.849 -5.052 -14.955 1.00 95.50 196 PHE A O 1
ATOM 1501 N N . PHE A 1 197 ? 13.706 -6.038 -14.177 1.00 97.06 197 PHE A N 1
ATOM 1502 C CA . PHE A 1 197 ? 14.647 -5.013 -14.634 1.00 97.06 197 PHE A CA 1
ATOM 1503 C C . PHE A 1 197 ? 15.642 -5.592 -15.640 1.00 97.06 197 PHE A C 1
ATOM 1505 O O . PHE A 1 197 ? 15.966 -6.777 -15.604 1.00 97.06 197 PHE A O 1
AT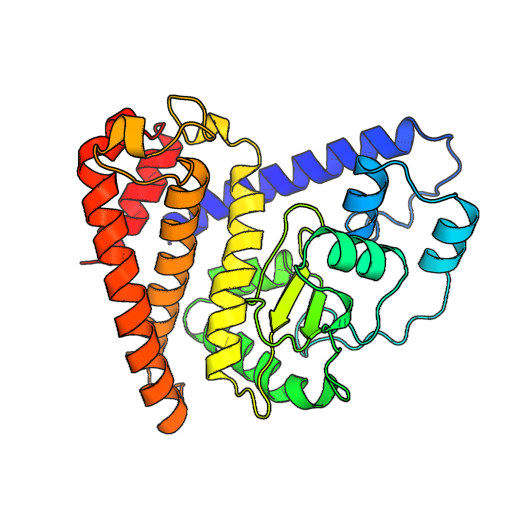OM 1512 N N . THR A 1 198 ? 16.121 -4.761 -16.563 1.00 96.81 198 THR A N 1
ATOM 1513 C CA . THR A 1 198 ? 17.206 -5.137 -17.490 1.00 96.81 198 THR A CA 1
ATOM 1514 C C . THR A 1 198 ? 18.588 -5.066 -16.824 1.00 96.81 198 THR A C 1
ATOM 1516 O O . THR A 1 198 ? 19.517 -5.736 -17.281 1.00 96.81 198 THR A O 1
ATOM 1519 N N . GLY A 1 199 ? 18.713 -4.246 -15.773 1.00 93.56 199 GLY A N 1
ATOM 1520 C CA . GLY A 1 199 ? 19.933 -3.956 -15.018 1.00 93.56 199 GLY A CA 1
ATOM 1521 C C . GLY A 1 199 ? 19.788 -4.225 -13.518 1.00 93.56 199 GLY A C 1
ATOM 1522 O O . GLY A 1 199 ? 18.912 -4.983 -13.097 1.00 93.56 199 GLY A O 1
ATOM 1523 N N . ASP A 1 200 ? 20.671 -3.626 -12.713 1.00 94.75 200 ASP A N 1
ATOM 1524 C CA . ASP A 1 200 ? 20.613 -3.764 -11.256 1.00 94.75 200 ASP A CA 1
ATOM 1525 C C . ASP A 1 200 ? 19.431 -2.935 -10.708 1.00 94.75 200 ASP A C 1
ATOM 1527 O O . ASP A 1 200 ? 19.394 -1.723 -10.923 1.00 94.75 200 ASP A O 1
ATOM 1531 N N . PRO A 1 201 ? 18.445 -3.543 -10.017 1.00 93.94 201 PRO A N 1
ATOM 1532 C CA . PRO A 1 201 ? 17.319 -2.814 -9.424 1.00 93.94 201 PRO A CA 1
ATOM 1533 C C . PRO A 1 201 ? 17.735 -1.745 -8.400 1.00 93.94 201 PRO A C 1
ATOM 1535 O O . PRO A 1 201 ? 16.940 -0.843 -8.124 1.00 93.94 201 PRO A O 1
ATOM 1538 N N . GLU A 1 202 ? 18.949 -1.840 -7.849 1.00 95.00 202 GLU A N 1
ATOM 1539 C CA . GLU A 1 202 ? 19.510 -0.878 -6.895 1.00 95.00 202 GLU A CA 1
ATOM 1540 C C . GLU A 1 202 ? 20.259 0.279 -7.578 1.00 95.00 202 GLU A C 1
ATOM 1542 O O . GLU A 1 202 ? 20.698 1.215 -6.903 1.00 95.00 202 GLU A O 1
ATOM 1547 N N . ASP A 1 203 ? 20.407 0.249 -8.909 1.00 94.81 203 ASP A N 1
ATOM 1548 C CA . ASP A 1 203 ? 20.951 1.386 -9.645 1.00 94.81 203 ASP A CA 1
ATOM 1549 C C . ASP A 1 203 ? 20.063 2.620 -9.437 1.00 94.81 203 ASP A C 1
ATOM 1551 O O . ASP A 1 203 ? 18.832 2.546 -9.386 1.00 94.81 203 ASP A O 1
ATOM 1555 N N . SER A 1 204 ? 20.693 3.792 -9.350 1.00 95.56 204 SER A N 1
ATOM 1556 C CA . SER A 1 204 ? 19.962 5.053 -9.225 1.00 95.56 204 SER A CA 1
ATOM 1557 C C . SER A 1 204 ? 19.178 5.364 -10.501 1.00 95.56 204 SER A C 1
ATOM 1559 O O . SER A 1 204 ? 19.725 5.314 -11.608 1.00 95.56 204 SER A O 1
ATOM 1561 N N . LEU A 1 205 ? 17.923 5.793 -10.338 1.00 95.06 205 LEU A N 1
ATOM 1562 C CA . LEU A 1 205 ? 17.055 6.225 -11.432 1.00 95.06 205 LEU A CA 1
ATOM 1563 C C . LEU A 1 205 ? 17.677 7.366 -12.246 1.00 95.06 205 LEU A C 1
ATOM 1565 O O . LEU A 1 205 ? 17.533 7.396 -13.471 1.00 95.06 205 LEU A O 1
ATOM 1569 N N . SER A 1 206 ? 18.435 8.256 -11.593 1.00 94.69 206 SER A N 1
ATOM 1570 C CA . SER A 1 206 ? 19.184 9.342 -12.245 1.00 94.69 206 SER A CA 1
ATOM 1571 C C . SER A 1 206 ? 20.066 8.877 -13.412 1.00 94.69 206 SER A C 1
ATOM 1573 O O . SER A 1 206 ? 20.228 9.615 -14.388 1.00 94.69 206 SER A O 1
ATOM 1575 N N . GLY A 1 207 ? 20.589 7.644 -13.353 1.00 93.25 207 GLY A N 1
ATOM 1576 C CA . GLY A 1 207 ? 21.405 7.045 -14.410 1.00 93.25 207 GLY A CA 1
ATOM 1577 C C . GLY A 1 207 ? 20.652 6.806 -15.722 1.00 93.25 207 GLY A C 1
ATOM 1578 O O . GLY A 1 207 ? 21.289 6.717 -16.769 1.00 93.25 207 GLY A O 1
ATOM 1579 N N . TYR A 1 208 ? 19.319 6.758 -15.669 1.00 93.50 208 TYR A N 1
ATOM 1580 C CA . TYR A 1 208 ? 18.449 6.423 -16.796 1.00 93.50 208 TYR A CA 1
ATOM 1581 C C . TYR A 1 208 ? 17.652 7.634 -17.286 1.00 93.50 208 TYR A C 1
ATOM 1583 O O . TYR A 1 208 ? 17.633 7.922 -18.481 1.00 93.50 208 TYR A O 1
ATOM 1591 N N . VAL A 1 209 ? 17.011 8.365 -16.369 1.00 89.94 209 VAL A N 1
ATOM 1592 C CA . VAL A 1 209 ? 16.042 9.423 -16.722 1.00 89.94 209 VAL A CA 1
ATOM 1593 C C . VAL A 1 209 ? 16.670 10.813 -16.867 1.00 89.94 209 VAL A C 1
ATOM 1595 O O . VAL A 1 209 ? 16.055 11.731 -17.409 1.00 89.94 209 VAL A O 1
ATOM 1598 N N . GLY A 1 210 ? 17.919 10.974 -16.419 1.00 81.38 210 GLY A N 1
ATOM 1599 C CA . GLY A 1 210 ? 18.579 12.272 -16.311 1.00 81.38 210 GLY A CA 1
ATOM 1600 C C . GLY A 1 210 ? 17.987 13.147 -15.196 1.00 81.38 210 GLY A C 1
ATOM 1601 O O . GLY A 1 210 ? 16.800 13.114 -14.902 1.00 81.38 210 GLY A O 1
ATOM 1602 N N . GLY A 1 211 ? 18.827 13.962 -14.557 1.00 84.44 211 GLY A N 1
ATOM 1603 C CA . GLY A 1 211 ? 18.436 14.748 -13.378 1.00 84.44 211 GLY A CA 1
ATOM 1604 C C . GLY A 1 211 ? 18.937 14.135 -12.071 1.00 84.44 211 GLY A C 1
ATOM 1605 O O . GLY A 1 211 ? 19.752 13.218 -12.089 1.00 84.44 211 GLY A O 1
ATOM 1606 N N . ASP A 1 212 ? 18.495 14.695 -10.946 1.00 88.69 212 ASP A N 1
ATOM 1607 C CA . ASP A 1 212 ? 18.933 14.315 -9.596 1.00 88.69 212 ASP A CA 1
ATOM 1608 C C . ASP A 1 212 ? 17.783 13.609 -8.864 1.00 88.69 212 ASP A C 1
ATOM 1610 O O . ASP A 1 212 ? 17.160 14.171 -7.965 1.00 88.69 212 ASP A O 1
ATOM 1614 N N . ASP A 1 213 ? 17.435 12.408 -9.336 1.00 91.12 213 ASP A N 1
ATOM 1615 C CA . ASP A 1 213 ? 16.530 11.502 -8.623 1.00 91.12 213 ASP A CA 1
ATOM 1616 C C . ASP A 1 213 ? 17.360 10.395 -7.951 1.00 91.12 213 ASP A C 1
ATOM 1618 O O . ASP A 1 213 ? 17.861 9.494 -8.640 1.00 91.12 213 ASP A O 1
ATOM 1622 N N . PRO A 1 214 ? 17.568 10.473 -6.623 1.00 92.62 214 PRO A N 1
ATOM 1623 C CA . PRO A 1 214 ? 18.442 9.553 -5.908 1.00 92.62 214 PRO A CA 1
ATOM 1624 C C . PRO A 1 214 ? 17.796 8.187 -5.660 1.00 92.62 214 PRO A C 1
ATOM 1626 O O . PRO A 1 214 ? 18.488 7.291 -5.177 1.00 92.62 214 PRO A O 1
ATOM 1629 N N . ARG A 1 215 ? 16.498 8.016 -5.955 1.00 95.38 215 ARG A N 1
ATOM 1630 C CA . ARG A 1 215 ? 15.794 6.746 -5.745 1.00 95.38 215 ARG A CA 1
ATOM 1631 C C . ARG A 1 215 ? 16.439 5.633 -6.568 1.00 95.38 215 ARG A C 1
ATOM 1633 O O . ARG A 1 215 ? 16.928 5.873 -7.676 1.00 95.38 215 ARG A O 1
ATOM 1640 N N . ALA A 1 216 ? 16.408 4.412 -6.043 1.00 95.88 216 ALA A N 1
ATOM 1641 C CA . ALA A 1 216 ? 16.721 3.230 -6.834 1.00 95.88 216 ALA A CA 1
ATOM 1642 C C . ALA A 1 216 ? 15.626 2.984 -7.888 1.00 95.88 216 ALA A C 1
ATOM 1644 O O . ALA A 1 216 ? 14.469 3.378 -7.700 1.00 95.88 216 ALA A O 1
ATOM 1645 N N . LEU A 1 217 ? 15.967 2.289 -8.978 1.00 96.19 217 LEU A N 1
ATOM 1646 C CA . LEU A 1 217 ? 14.990 1.850 -9.983 1.00 96.19 217 LEU A CA 1
ATOM 1647 C C . LEU A 1 217 ? 13.827 1.080 -9.350 1.00 96.19 217 LEU A C 1
ATOM 1649 O O . LEU A 1 217 ? 12.664 1.309 -9.693 1.00 96.19 217 LEU A O 1
ATOM 1653 N N . TYR A 1 218 ? 14.146 0.187 -8.410 1.00 95.50 218 TYR A N 1
ATOM 1654 C CA . TYR A 1 218 ? 13.146 -0.575 -7.677 1.00 95.50 218 TYR A CA 1
ATOM 1655 C C . TYR A 1 218 ? 12.201 0.320 -6.885 1.00 95.50 218 TYR A C 1
ATOM 1657 O O . TYR A 1 218 ? 10.990 0.150 -6.994 1.00 95.50 218 TYR A O 1
ATOM 1665 N N . ASP A 1 219 ? 12.727 1.293 -6.144 1.00 94.88 219 ASP A N 1
ATOM 1666 C CA . ASP A 1 219 ? 11.914 2.177 -5.305 1.00 94.88 219 ASP A CA 1
ATOM 1667 C C . ASP A 1 219 ? 10.965 3.037 -6.140 1.00 94.88 219 ASP A C 1
ATOM 1669 O O . ASP A 1 219 ? 9.800 3.203 -5.783 1.00 94.88 219 ASP A O 1
ATOM 1673 N N . ALA A 1 220 ? 11.430 3.536 -7.286 1.00 96.19 220 ALA A N 1
ATOM 1674 C CA . ALA A 1 220 ? 10.597 4.322 -8.189 1.00 96.19 220 ALA A CA 1
ATOM 1675 C C . ALA A 1 220 ? 9.486 3.472 -8.834 1.00 96.19 220 ALA A C 1
ATOM 1677 O O . ALA A 1 220 ? 8.329 3.886 -8.901 1.00 96.19 220 ALA A O 1
ATOM 1678 N N . PHE A 1 221 ? 9.806 2.244 -9.254 1.00 96.62 221 PHE A N 1
ATOM 1679 C CA . PHE A 1 221 ? 8.809 1.313 -9.788 1.00 96.62 221 PHE A CA 1
ATOM 1680 C C . PHE A 1 221 ? 7.796 0.863 -8.725 1.00 96.62 221 PHE A C 1
ATOM 1682 O O . PHE A 1 221 ? 6.603 0.724 -9.000 1.00 96.62 221 PHE A O 1
ATOM 1689 N N . HIS A 1 222 ? 8.267 0.678 -7.496 1.00 95.44 222 HIS A N 1
ATOM 1690 C CA . HIS A 1 222 ? 7.448 0.351 -6.339 1.00 95.44 222 HIS A CA 1
ATOM 1691 C C . HIS A 1 222 ? 6.483 1.493 -5.997 1.00 95.44 222 HIS A C 1
ATOM 1693 O O . HIS A 1 222 ? 5.292 1.236 -5.814 1.00 95.44 222 HIS A O 1
ATOM 1699 N N . GLY A 1 223 ? 6.967 2.740 -5.988 1.00 95.75 223 GLY A N 1
ATOM 1700 C CA . GLY A 1 223 ? 6.140 3.936 -5.815 1.00 95.75 223 GLY A CA 1
ATOM 1701 C C . GLY A 1 223 ? 5.048 4.039 -6.878 1.00 95.75 223 GLY A C 1
ATOM 1702 O O . GLY A 1 223 ? 3.870 4.150 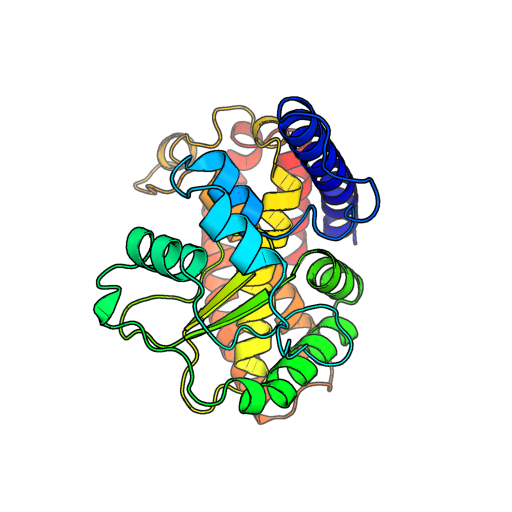-6.544 1.00 95.75 223 GLY A O 1
ATOM 1703 N N . LEU A 1 224 ? 5.403 3.854 -8.157 1.00 96.25 224 LEU A N 1
ATOM 1704 C CA . LEU A 1 224 ? 4.421 3.814 -9.245 1.00 96.25 224 LEU A CA 1
ATOM 1705 C C . LEU A 1 224 ? 3.303 2.794 -8.998 1.00 96.25 224 LEU A C 1
ATOM 1707 O O . LEU A 1 224 ? 2.136 3.075 -9.281 1.00 96.25 224 LEU A O 1
ATOM 1711 N N . TYR A 1 225 ? 3.640 1.606 -8.488 1.00 96.31 225 TYR A N 1
ATOM 1712 C CA . TYR A 1 225 ? 2.645 0.586 -8.176 1.00 96.31 225 TYR A CA 1
ATOM 1713 C C . TYR A 1 225 ? 1.732 0.997 -7.013 1.00 96.31 225 TYR A C 1
ATOM 1715 O O . TYR A 1 225 ? 0.508 0.897 -7.152 1.00 96.31 225 TYR A O 1
ATOM 1723 N N . THR A 1 226 ? 2.286 1.448 -5.881 1.00 96.50 226 THR A N 1
ATOM 1724 C CA . THR A 1 226 ? 1.474 1.795 -4.701 1.00 96.50 226 THR A CA 1
ATOM 1725 C C . THR A 1 226 ? 0.552 2.973 -4.988 1.00 96.50 226 THR A C 1
ATOM 1727 O O . THR A 1 226 ? -0.649 2.882 -4.725 1.00 96.50 226 THR A O 1
ATOM 1730 N N . GLU A 1 227 ? 1.064 4.012 -5.645 1.00 96.88 227 GLU A N 1
ATOM 1731 C CA . GLU A 1 227 ? 0.271 5.170 -6.063 1.00 96.88 227 GLU A CA 1
ATOM 1732 C C . GLU A 1 227 ? -0.823 4.778 -7.063 1.00 96.88 227 GLU A C 1
ATOM 1734 O O . GLU A 1 227 ? -1.967 5.223 -6.954 1.00 96.88 227 GLU A O 1
ATOM 1739 N N . SER A 1 228 ? -0.522 3.871 -8.000 1.00 96.25 228 SER A N 1
ATOM 1740 C CA . SER A 1 228 ? -1.525 3.362 -8.939 1.00 96.25 228 SER A CA 1
ATOM 1741 C C . SER A 1 228 ? -2.668 2.636 -8.223 1.00 96.25 228 SER A C 1
ATOM 1743 O O . SER A 1 228 ? -3.833 2.789 -8.610 1.00 96.25 228 SER A O 1
ATOM 1745 N N . MET A 1 229 ? -2.371 1.837 -7.190 1.00 96.19 229 MET A N 1
ATOM 1746 C CA . MET A 1 229 ? -3.400 1.144 -6.403 1.00 96.19 229 MET A CA 1
ATOM 1747 C C . MET A 1 229 ? -4.303 2.141 -5.678 1.00 96.19 229 MET A C 1
ATOM 1749 O O . MET A 1 229 ? -5.529 2.022 -5.747 1.00 96.19 229 MET A O 1
ATOM 1753 N N . GLU A 1 230 ? -3.707 3.153 -5.049 1.00 97.25 230 GLU A N 1
ATOM 1754 C CA . GLU A 1 230 ? -4.428 4.242 -4.391 1.00 97.25 230 GLU A CA 1
ATOM 1755 C C . GLU A 1 230 ? -5.346 4.988 -5.364 1.00 97.25 230 GLU A C 1
ATOM 1757 O O . GLU A 1 230 ? -6.558 5.058 -5.140 1.00 97.25 230 GLU A O 1
ATOM 1762 N N . CYS A 1 231 ? -4.808 5.463 -6.494 1.00 96.81 231 CYS A N 1
ATOM 1763 C CA . CYS A 1 231 ? -5.585 6.160 -7.519 1.00 96.81 231 CYS A CA 1
ATOM 1764 C C . CYS A 1 231 ? -6.775 5.324 -8.003 1.00 96.81 231 CYS A C 1
ATOM 1766 O O . CYS A 1 231 ? -7.883 5.849 -8.151 1.00 96.81 231 CYS A O 1
ATOM 1768 N N . GLN A 1 232 ? -6.580 4.020 -8.217 1.00 95.81 232 GLN A N 1
ATOM 1769 C CA . GLN A 1 232 ? -7.649 3.121 -8.650 1.00 95.81 232 GLN A CA 1
ATOM 1770 C C . GLN A 1 232 ? -8.738 2.941 -7.587 1.00 95.81 232 GLN A C 1
ATOM 1772 O O . GLN A 1 232 ? -9.924 2.952 -7.928 1.00 95.81 232 GLN A O 1
ATOM 1777 N N . VAL A 1 233 ? -8.360 2.778 -6.315 1.00 97.38 233 VAL A N 1
ATOM 1778 C CA . VAL A 1 233 ? -9.318 2.653 -5.208 1.00 97.38 233 VAL A CA 1
ATOM 1779 C C . VAL A 1 233 ? -10.109 3.951 -5.043 1.00 97.38 233 VAL A C 1
ATOM 1781 O O . VAL A 1 233 ? -11.340 3.908 -5.051 1.00 97.38 233 VAL A O 1
ATOM 1784 N N . TYR A 1 234 ? -9.443 5.107 -4.975 1.00 97.44 234 TYR A N 1
ATOM 1785 C CA . TYR A 1 234 ? -10.122 6.396 -4.799 1.00 97.44 234 TYR A CA 1
ATOM 1786 C C . TYR A 1 234 ? -11.036 6.731 -5.975 1.00 97.44 234 TYR A C 1
ATOM 1788 O O . TYR A 1 234 ? -12.186 7.113 -5.766 1.00 97.44 234 TYR A O 1
ATOM 1796 N N . THR A 1 235 ? -10.573 6.527 -7.212 1.00 96.38 235 THR A N 1
ATOM 1797 C CA . THR A 1 235 ? -11.386 6.778 -8.413 1.00 96.38 235 THR A CA 1
ATOM 1798 C C . THR A 1 235 ? -12.657 5.933 -8.402 1.00 96.38 235 THR A C 1
ATOM 1800 O O . THR A 1 235 ? -13.750 6.450 -8.637 1.00 96.38 235 THR A O 1
ATOM 1803 N N . ALA A 1 236 ? -12.546 4.642 -8.073 1.00 96.44 236 ALA A N 1
ATOM 1804 C CA . ALA A 1 236 ? -13.700 3.752 -8.018 1.00 96.44 236 ALA A CA 1
ATOM 1805 C C . ALA A 1 236 ? -14.659 4.099 -6.863 1.00 96.44 236 ALA A C 1
ATOM 1807 O O . ALA A 1 236 ? -15.878 4.053 -7.043 1.00 96.44 236 ALA A O 1
ATOM 1808 N N . LEU A 1 237 ? -14.132 4.502 -5.700 1.00 97.25 237 LEU A N 1
ATOM 1809 C CA . LEU A 1 237 ? -14.939 4.972 -4.569 1.00 97.25 237 LEU A CA 1
ATOM 1810 C C . LEU A 1 237 ? -15.695 6.261 -4.895 1.00 97.25 237 LEU A C 1
ATOM 1812 O O . LEU A 1 237 ? -16.865 6.381 -4.540 1.00 97.25 237 LEU A O 1
ATOM 1816 N N . LEU A 1 238 ? -15.055 7.206 -5.586 1.00 96.50 238 LEU A N 1
ATOM 1817 C CA . LEU A 1 238 ? -15.665 8.478 -5.976 1.00 96.50 238 LEU A CA 1
ATOM 1818 C C . LEU A 1 238 ? -16.706 8.312 -7.090 1.00 96.50 238 LEU A C 1
ATOM 1820 O O . LEU A 1 238 ? -17.686 9.061 -7.114 1.00 96.50 238 LEU A O 1
ATOM 1824 N N . ALA A 1 239 ? -16.534 7.323 -7.970 1.00 96.19 239 ALA A N 1
ATOM 1825 C CA . ALA A 1 239 ? -17.494 6.998 -9.024 1.00 96.19 239 ALA A CA 1
ATOM 1826 C C . ALA A 1 239 ? -18.776 6.315 -8.503 1.00 96.19 239 ALA A C 1
ATOM 1828 O O . ALA A 1 239 ? -19.826 6.429 -9.136 1.00 96.19 239 ALA A O 1
ATOM 1829 N N . GLY A 1 240 ? -18.699 5.594 -7.379 1.00 93.19 240 GLY A N 1
ATOM 1830 C CA . GLY A 1 240 ? -19.845 4.950 -6.723 1.00 93.19 240 GLY A CA 1
ATOM 1831 C C . GLY A 1 240 ? -20.395 5.767 -5.553 1.00 93.19 240 GLY A C 1
ATOM 1832 O O . GLY A 1 240 ? -19.796 6.756 -5.167 1.00 93.19 240 GLY A O 1
ATOM 1833 N N . ASP A 1 241 ? -21.509 5.336 -4.952 1.00 92.69 241 ASP A N 1
ATOM 1834 C CA . ASP A 1 241 ? -22.168 5.992 -3.799 1.00 92.69 241 ASP A CA 1
ATOM 1835 C C . ASP A 1 241 ? -21.864 5.316 -2.449 1.00 92.69 241 ASP A C 1
ATOM 1837 O O . ASP A 1 241 ? -22.633 5.416 -1.494 1.00 92.69 241 ASP A O 1
ATOM 1841 N N . LEU A 1 242 ? -20.758 4.569 -2.372 1.00 93.81 242 LEU A N 1
ATOM 1842 C CA . LEU A 1 242 ? -20.389 3.813 -1.173 1.00 93.81 242 LEU A CA 1
ATOM 1843 C C . LEU A 1 242 ? -19.867 4.689 -0.025 1.00 93.81 242 LEU A C 1
ATOM 1845 O O . LEU A 1 242 ? -20.239 4.398 1.118 1.00 93.81 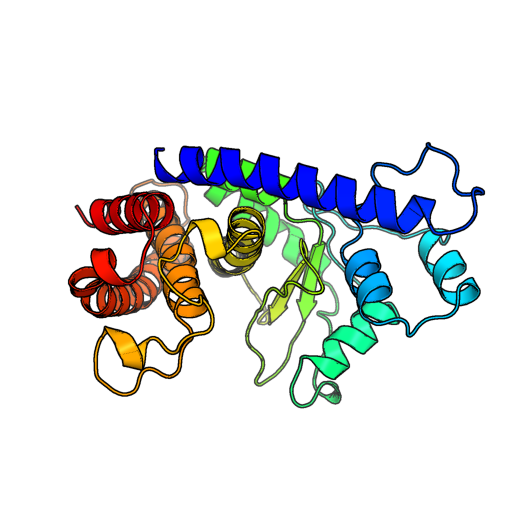242 LEU A O 1
ATOM 1849 N N . PRO A 1 243 ? -19.011 5.704 -0.263 1.00 93.12 243 PRO A N 1
ATOM 1850 C CA . PRO A 1 243 ? -18.538 6.575 0.806 1.00 93.12 243 PRO A CA 1
ATOM 1851 C C . PRO A 1 243 ? -19.619 7.563 1.262 1.00 93.12 243 PRO A C 1
ATOM 1853 O O . PRO A 1 243 ? -20.427 8.042 0.465 1.00 93.12 243 PRO A O 1
ATOM 1856 N N . ALA A 1 244 ? -19.599 7.919 2.544 1.00 92.19 244 ALA A N 1
ATOM 1857 C CA . ALA A 1 244 ? -20.345 9.061 3.060 1.00 92.19 244 ALA A CA 1
ATOM 1858 C C . ALA A 1 244 ? -19.795 10.380 2.485 1.00 92.19 244 ALA A C 1
ATOM 1860 O O . ALA A 1 244 ? -18.646 10.449 2.061 1.00 92.19 244 ALA A O 1
ATOM 1861 N N . GLU A 1 245 ? -20.582 11.458 2.526 1.00 90.50 245 GLU A N 1
ATOM 1862 C CA . GLU A 1 245 ? -20.189 12.755 1.943 1.00 90.50 245 GLU A CA 1
ATOM 1863 C C . GLU A 1 245 ? -18.854 13.290 2.491 1.00 90.50 245 GLU A C 1
ATOM 1865 O O . GLU A 1 245 ? -18.014 13.761 1.732 1.00 90.50 245 GLU A O 1
ATOM 1870 N N . ALA A 1 246 ? -18.625 13.164 3.803 1.00 89.06 246 ALA A N 1
ATOM 1871 C CA . ALA A 1 246 ? -17.354 13.554 4.412 1.00 89.06 246 ALA A CA 1
ATOM 1872 C C . ALA A 1 246 ? -16.181 12.690 3.906 1.00 89.06 246 ALA A C 1
ATOM 1874 O O . ALA A 1 246 ? -15.129 13.225 3.581 1.00 89.06 246 ALA A O 1
ATOM 1875 N N . GLU A 1 247 ? -16.385 11.374 3.753 1.00 94.06 247 GLU A N 1
ATOM 1876 C CA . GLU A 1 247 ? -15.375 10.459 3.197 1.00 94.06 247 GLU A CA 1
ATOM 1877 C C . GLU A 1 247 ? -15.080 10.787 1.719 1.00 94.06 247 GLU A C 1
ATOM 1879 O O . GLU A 1 247 ? -13.942 10.678 1.275 1.00 94.06 247 GLU A O 1
ATOM 1884 N N . ARG A 1 248 ? -16.086 11.223 0.943 1.00 95.44 248 ARG A N 1
ATOM 1885 C CA . ARG A 1 248 ? -15.902 11.616 -0.465 1.00 95.44 248 ARG A CA 1
ATOM 1886 C C . ARG A 1 248 ? -14.964 12.810 -0.616 1.00 95.44 248 ARG A C 1
ATOM 1888 O O . ARG A 1 248 ? -14.117 12.784 -1.505 1.00 95.44 248 ARG A O 1
ATOM 1895 N N . ALA A 1 249 ? -15.120 13.843 0.213 1.00 94.88 249 ALA A N 1
ATOM 1896 C CA . ALA A 1 249 ? -14.236 15.007 0.175 1.00 94.88 249 ALA A CA 1
ATOM 1897 C C . ALA A 1 249 ? -12.781 14.597 0.464 1.00 94.88 249 ALA A C 1
ATOM 1899 O O . ALA A 1 249 ? -11.886 14.932 -0.311 1.00 94.88 249 ALA A O 1
ATOM 1900 N N . ASP A 1 250 ? -12.587 13.775 1.498 1.00 95.12 250 ASP A N 1
ATOM 1901 C CA . ASP A 1 250 ? -11.286 13.229 1.891 1.00 95.12 250 ASP A CA 1
ATOM 1902 C C . ASP A 1 250 ? -10.632 12.389 0.778 1.00 95.12 250 ASP A C 1
ATOM 1904 O O . ASP A 1 250 ? -9.423 12.489 0.559 1.00 95.12 250 ASP A O 1
ATOM 1908 N N . PHE A 1 251 ? -11.406 11.563 0.061 1.00 97.38 251 PHE A N 1
ATOM 1909 C CA . PHE A 1 251 ? -10.896 10.772 -1.066 1.00 97.38 251 PHE A CA 1
ATOM 1910 C C . PHE A 1 251 ? -10.577 11.620 -2.298 1.00 97.38 251 PHE A C 1
ATOM 1912 O O . PHE A 1 251 ? -9.645 11.296 -3.030 1.00 97.38 251 PHE A O 1
ATOM 1919 N N . ALA A 1 252 ? -11.329 12.695 -2.546 1.00 96.56 252 ALA A N 1
ATOM 1920 C CA . ALA A 1 252 ? -11.066 13.592 -3.669 1.00 96.56 252 ALA A CA 1
ATOM 1921 C C . ALA A 1 252 ? -9.751 14.364 -3.487 1.00 96.56 252 ALA A C 1
ATOM 1923 O O . ALA A 1 252 ? -8.998 14.518 -4.448 1.00 96.56 252 ALA A O 1
ATOM 1924 N N . GLU A 1 253 ? -9.462 14.814 -2.263 1.00 95.81 253 GLU A N 1
ATOM 1925 C CA . GLU A 1 253 ? -8.188 15.457 -1.925 1.00 95.81 253 GLU A CA 1
ATOM 1926 C C . GLU A 1 253 ? -7.014 14.486 -2.100 1.00 95.81 253 GLU A C 1
ATOM 1928 O O . GLU A 1 253 ? -6.084 14.781 -2.849 1.00 95.81 253 GLU A O 1
ATOM 1933 N N . ARG A 1 254 ? -7.119 13.276 -1.537 1.00 95.94 254 ARG A N 1
ATOM 1934 C CA . ARG A 1 254 ? -6.101 12.220 -1.685 1.00 95.94 254 ARG A CA 1
ATOM 1935 C C . ARG A 1 254 ? -5.857 11.820 -3.135 1.00 95.94 254 ARG A C 1
ATOM 1937 O O . ARG A 1 254 ? -4.712 11.684 -3.549 1.00 95.94 254 ARG A O 1
ATOM 1944 N N . LEU A 1 255 ? -6.918 11.653 -3.929 1.00 96.88 255 LEU A N 1
ATOM 1945 C CA . LEU A 1 255 ? -6.782 11.329 -5.351 1.00 96.88 255 LEU A CA 1
ATOM 1946 C C . LEU A 1 255 ? -6.030 12.423 -6.105 1.00 96.88 255 LEU A C 1
ATOM 1948 O O . LEU A 1 255 ? -5.241 12.107 -6.990 1.00 96.88 255 LEU A O 1
ATOM 1952 N N . LYS A 1 256 ? -6.266 13.693 -5.766 1.00 96.75 256 LYS A N 1
ATOM 1953 C CA . LYS A 1 256 ? -5.533 14.798 -6.374 1.00 96.75 256 LYS A CA 1
ATOM 1954 C C . LYS A 1 256 ? -4.045 14.715 -6.027 1.00 96.75 256 LYS A C 1
ATOM 1956 O O . LYS A 1 256 ? -3.224 14.734 -6.934 1.00 96.75 256 LYS A O 1
ATOM 1961 N N . GLU A 1 257 ? -3.707 14.591 -4.746 1.00 95.44 257 GLU A N 1
ATOM 1962 C CA . GLU A 1 257 ? -2.311 14.556 -4.291 1.00 95.44 257 GLU A CA 1
ATOM 1963 C C . GLU A 1 257 ? -1.547 13.340 -4.826 1.00 95.44 257 GLU A C 1
ATOM 1965 O O . GLU A 1 257 ? -0.465 13.487 -5.395 1.00 95.44 257 GLU A O 1
ATOM 1970 N N . THR A 1 258 ? -2.115 12.140 -4.685 1.00 95.69 258 THR A N 1
ATOM 1971 C CA . THR A 1 258 ? -1.491 10.910 -5.186 1.00 95.69 258 THR A CA 1
ATOM 1972 C C . THR A 1 258 ? -1.474 10.878 -6.711 1.00 95.69 258 THR A C 1
ATOM 1974 O O . THR A 1 258 ? -0.488 10.446 -7.295 1.00 95.69 258 THR A O 1
ATOM 1977 N N . GLY A 1 259 ? -2.515 11.392 -7.372 1.00 95.94 259 GLY A N 1
ATOM 1978 C CA . GLY A 1 259 ? -2.565 11.491 -8.830 1.00 95.94 259 GLY A CA 1
ATOM 1979 C C . GLY A 1 259 ? -1.476 12.399 -9.400 1.00 95.94 259 GLY A C 1
ATOM 1980 O O . GLY A 1 259 ? -0.828 12.019 -10.368 1.00 95.94 259 GLY A O 1
ATOM 1981 N N . GLU A 1 260 ? -1.226 13.558 -8.783 1.00 96.06 260 GLU A N 1
ATOM 1982 C CA . GLU A 1 260 ? -0.154 14.470 -9.204 1.00 96.06 260 GLU A CA 1
ATOM 1983 C C . GLU A 1 260 ? 1.232 13.806 -9.100 1.00 96.06 260 GLU A C 1
ATOM 1985 O O . GLU A 1 260 ? 2.012 13.881 -10.051 1.00 96.06 260 GLU A O 1
ATOM 1990 N N . ARG A 1 261 ? 1.534 13.109 -7.992 1.00 95.00 261 ARG A N 1
ATOM 1991 C CA . ARG A 1 261 ? 2.802 12.363 -7.844 1.00 95.00 261 ARG A CA 1
ATOM 1992 C C . ARG A 1 261 ? 2.925 11.231 -8.863 1.00 95.00 261 AR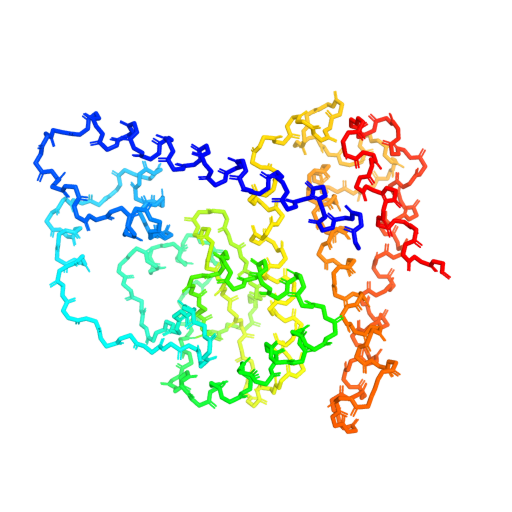G A C 1
ATOM 1994 O O . ARG A 1 261 ? 3.937 11.142 -9.555 1.00 95.00 261 ARG A O 1
ATOM 2001 N N . HIS A 1 262 ? 1.851 10.463 -9.029 1.00 95.75 262 HIS A N 1
ATOM 2002 C CA . HIS A 1 262 ? 1.792 9.356 -9.974 1.00 95.75 262 HIS A CA 1
ATOM 2003 C C . HIS A 1 262 ? 2.045 9.802 -11.416 1.00 95.75 262 HIS A C 1
ATOM 2005 O O . HIS A 1 262 ? 2.747 9.135 -12.177 1.00 95.75 262 HIS A O 1
ATOM 2011 N N . GLU A 1 263 ? 1.484 10.948 -11.810 1.00 95.69 263 GLU A N 1
ATOM 2012 C CA . GLU A 1 263 ? 1.714 11.523 -13.132 1.00 95.69 263 GLU A CA 1
ATOM 2013 C C . GLU A 1 263 ? 3.164 11.957 -13.329 1.00 95.69 263 GLU A C 1
ATOM 2015 O O . GLU A 1 263 ? 3.733 11.662 -14.380 1.00 95.69 263 GLU A O 1
ATOM 2020 N N . ILE A 1 264 ? 3.765 12.605 -12.327 1.00 94.56 264 ILE A N 1
ATOM 2021 C CA . ILE A 1 264 ? 5.171 13.021 -12.372 1.00 94.56 264 ILE A CA 1
ATOM 2022 C C . ILE A 1 264 ? 6.082 11.801 -12.552 1.00 94.56 264 ILE A C 1
ATOM 2024 O O . ILE A 1 264 ? 6.927 11.800 -13.450 1.00 94.56 264 ILE A O 1
ATOM 2028 N N . ASP A 1 265 ? 5.884 10.747 -11.758 1.00 95.00 265 ASP A N 1
ATOM 2029 C CA . ASP A 1 265 ? 6.703 9.535 -11.839 1.00 95.00 265 ASP A CA 1
ATOM 2030 C C . ASP A 1 265 ? 6.513 8.804 -13.177 1.00 95.00 265 ASP A C 1
ATOM 2032 O O . ASP A 1 265 ? 7.487 8.357 -13.792 1.00 95.00 265 ASP A O 1
ATOM 2036 N N . LEU A 1 266 ? 5.281 8.740 -13.696 1.00 95.56 266 LEU A N 1
ATOM 2037 C CA . LEU A 1 266 ? 5.024 8.160 -15.016 1.00 95.56 266 LEU A CA 1
ATOM 2038 C C . LEU A 1 266 ? 5.687 8.958 -16.138 1.00 95.56 266 LEU A C 1
ATOM 2040 O O . LEU A 1 266 ? 6.234 8.352 -17.061 1.00 95.56 266 LEU A O 1
ATOM 2044 N N . GLU A 1 267 ? 5.628 10.289 -16.095 1.00 95.00 267 GLU A N 1
ATOM 2045 C CA . GLU A 1 267 ? 6.264 11.155 -17.093 1.00 95.00 267 GLU A CA 1
ATOM 2046 C C . GLU A 1 267 ? 7.789 11.040 -17.063 1.00 95.00 267 GLU A C 1
ATOM 2048 O O . GLU A 1 267 ? 8.420 11.068 -18.123 1.00 95.00 267 GLU A O 1
ATOM 2053 N N . LEU A 1 268 ? 8.362 10.850 -15.873 1.00 94.50 268 LEU A N 1
ATOM 2054 C CA . LEU A 1 268 ? 9.792 10.647 -15.678 1.00 94.50 268 LEU A CA 1
ATOM 2055 C C . LEU A 1 268 ? 10.260 9.288 -16.222 1.00 94.50 268 LEU A C 1
ATOM 2057 O O . LEU A 1 268 ? 11.259 9.214 -16.935 1.00 94.50 268 LEU A O 1
ATOM 2061 N N . ILE A 1 269 ? 9.533 8.210 -15.914 1.00 95.94 269 ILE A N 1
ATOM 2062 C CA . ILE A 1 269 ? 9.970 6.830 -16.187 1.00 95.94 269 ILE A CA 1
ATOM 2063 C C . ILE A 1 269 ? 9.565 6.353 -17.588 1.00 95.94 269 ILE A C 1
ATOM 2065 O O . ILE A 1 269 ? 10.351 5.688 -18.269 1.00 95.94 269 ILE A O 1
ATOM 2069 N N . SER A 1 270 ? 8.364 6.704 -18.064 1.00 96.38 270 SER A N 1
ATOM 2070 C CA . SER A 1 270 ? 7.799 6.171 -19.319 1.00 96.38 270 SER A CA 1
ATOM 2071 C C . SER A 1 270 ? 8.701 6.321 -20.551 1.00 96.38 270 SER A C 1
ATOM 2073 O O . SER A 1 270 ? 8.745 5.383 -21.351 1.00 96.38 270 SER A O 1
ATOM 2075 N N . PRO A 1 271 ? 9.423 7.442 -20.761 1.00 96.50 271 PRO A N 1
ATOM 2076 C CA . PRO A 1 271 ? 10.319 7.584 -21.911 1.00 96.50 271 PRO A CA 1
ATOM 2077 C C . PRO A 1 271 ? 11.487 6.586 -21.913 1.00 96.50 271 PRO A C 1
ATOM 2079 O O . PRO A 1 271 ? 12.027 6.289 -22.978 1.00 96.50 271 PRO A O 1
ATOM 2082 N N . HIS A 1 272 ? 11.843 6.056 -20.740 1.00 96.81 272 HIS A N 1
ATOM 2083 C CA . HIS A 1 272 ? 12.994 5.183 -20.500 1.00 96.81 272 HIS A CA 1
ATOM 2084 C C . HIS A 1 272 ? 12.590 3.741 -20.153 1.00 96.81 272 HIS A C 1
ATOM 2086 O O . HIS A 1 272 ? 13.448 2.884 -19.958 1.00 96.81 272 HIS A O 1
ATOM 2092 N N . ALA A 1 273 ? 11.289 3.438 -20.116 1.00 97.00 273 ALA A N 1
ATOM 2093 C CA . ALA A 1 273 ? 10.761 2.160 -19.642 1.00 97.00 273 ALA A CA 1
ATOM 2094 C C . ALA A 1 273 ? 11.361 0.932 -20.358 1.00 97.00 273 ALA A C 1
ATOM 2096 O O . ALA A 1 273 ? 11.634 -0.073 -19.714 1.00 97.00 273 ALA A O 1
ATOM 2097 N N . ALA A 1 274 ? 11.621 1.014 -21.669 1.00 96.88 274 ALA A N 1
ATOM 2098 C CA . ALA A 1 274 ? 12.216 -0.087 -22.438 1.00 96.88 274 ALA A CA 1
ATOM 2099 C C . ALA A 1 274 ? 13.712 -0.320 -22.146 1.00 96.88 274 ALA A C 1
ATOM 2101 O O . ALA A 1 274 ? 14.243 -1.376 -22.480 1.00 96.88 274 ALA A O 1
ATOM 2102 N N . GLU A 1 275 ? 14.397 0.673 -21.576 1.00 96.75 275 GLU A N 1
ATOM 2103 C CA . GLU A 1 275 ? 15.779 0.548 -21.112 1.00 96.75 275 GLU A CA 1
ATOM 2104 C C . GLU A 1 275 ? 15.831 0.025 -19.677 1.00 96.75 275 GLU A C 1
ATOM 2106 O O . GLU A 1 275 ? 16.708 -0.770 -19.371 1.00 96.75 275 GLU A O 1
ATOM 2111 N N . ILE A 1 276 ? 14.881 0.429 -18.828 1.00 97.06 276 ILE A N 1
ATOM 2112 C CA . ILE A 1 276 ? 14.836 0.094 -17.397 1.00 97.06 276 ILE A CA 1
ATOM 2113 C C . ILE A 1 276 ? 14.271 -1.312 -17.155 1.00 97.06 276 ILE A C 1
ATOM 2115 O O . ILE A 1 276 ? 14.816 -2.085 -16.364 1.00 97.06 276 ILE A O 1
ATOM 2119 N N . PHE A 1 277 ? 13.159 -1.648 -17.811 1.00 98.12 277 PHE A N 1
ATOM 2120 C CA . PHE A 1 277 ? 12.361 -2.818 -17.461 1.00 98.12 277 PHE A CA 1
ATOM 2121 C C . PHE A 1 277 ? 12.585 -4.002 -18.399 1.00 98.12 277 PHE A C 1
ATOM 2123 O O . PHE A 1 277 ? 12.708 -3.856 -19.616 1.00 98.12 277 PHE A O 1
ATOM 2130 N N . SER A 1 278 ? 12.572 -5.202 -17.820 1.00 97.31 278 SER A N 1
ATOM 2131 C CA . SER A 1 278 ? 12.443 -6.448 -18.577 1.00 97.31 278 SER A CA 1
ATOM 2132 C C . SER A 1 278 ? 11.068 -6.526 -19.266 1.00 97.31 278 SER A C 1
ATOM 2134 O O . SER A 1 278 ? 10.208 -5.670 -19.063 1.00 97.31 278 SER A O 1
ATOM 2136 N N . GLU A 1 279 ? 10.798 -7.593 -20.023 1.00 96.69 279 GLU A N 1
ATOM 2137 C CA . GLU A 1 279 ? 9.462 -7.830 -20.596 1.00 96.69 279 GLU A CA 1
ATOM 2138 C C . GLU A 1 279 ? 8.355 -7.844 -19.522 1.00 96.69 279 GLU A C 1
ATOM 2140 O O . GLU A 1 279 ? 7.323 -7.192 -19.686 1.00 96.69 279 GLU A O 1
ATOM 2145 N N . THR A 1 280 ? 8.590 -8.521 -18.393 1.00 94.25 280 THR A N 1
ATOM 2146 C CA . THR A 1 280 ? 7.638 -8.592 -17.272 1.00 94.25 280 THR A CA 1
ATOM 2147 C C . THR A 1 280 ? 7.449 -7.232 -16.602 1.00 94.25 280 THR A C 1
ATOM 2149 O O . THR A 1 280 ? 6.314 -6.825 -16.342 1.00 94.25 280 THR A O 1
ATOM 2152 N N . GLY A 1 281 ? 8.543 -6.510 -16.332 1.00 96.56 281 GLY A N 1
ATOM 2153 C CA . GLY A 1 281 ? 8.468 -5.174 -15.735 1.00 96.56 281 GLY A CA 1
ATOM 2154 C C . GLY A 1 281 ? 7.744 -4.184 -16.646 1.00 96.56 281 GLY A C 1
ATOM 2155 O O . GLY A 1 281 ? 6.885 -3.431 -16.187 1.00 96.56 281 GLY A O 1
ATOM 2156 N N . LEU A 1 282 ? 8.008 -4.251 -17.955 1.00 96.81 282 LEU A N 1
ATOM 2157 C CA . LEU A 1 282 ? 7.369 -3.397 -18.948 1.00 96.81 282 LEU A CA 1
ATOM 2158 C C . LEU A 1 282 ? 5.870 -3.691 -19.058 1.00 96.81 282 LEU A C 1
ATOM 2160 O O . LEU A 1 282 ? 5.082 -2.753 -19.135 1.00 96.81 282 LEU A O 1
ATOM 2164 N N . ALA A 1 283 ? 5.460 -4.962 -18.991 1.00 95.44 283 ALA A N 1
ATOM 2165 C CA . ALA A 1 283 ? 4.045 -5.336 -18.987 1.00 95.44 283 ALA A CA 1
ATOM 2166 C C . ALA A 1 283 ? 3.289 -4.731 -17.791 1.00 95.44 283 ALA A C 1
ATOM 2168 O O . ALA A 1 283 ? 2.174 -4.227 -17.948 1.00 95.44 283 ALA A O 1
ATOM 2169 N N . ILE A 1 284 ? 3.901 -4.730 -16.603 1.00 94.75 284 ILE A N 1
ATOM 2170 C CA . ILE A 1 284 ? 3.333 -4.097 -15.404 1.00 94.75 284 ILE A CA 1
ATOM 2171 C C . ILE A 1 284 ? 3.301 -2.574 -15.553 1.00 94.75 284 ILE A C 1
ATOM 2173 O O . ILE A 1 284 ? 2.258 -1.966 -15.312 1.00 94.75 284 ILE A O 1
ATOM 2177 N N . HIS A 1 285 ? 4.404 -1.959 -15.983 1.00 96.25 285 HIS A N 1
ATOM 2178 C CA . HIS A 1 285 ? 4.473 -0.519 -16.230 1.00 96.25 285 HIS A CA 1
ATOM 2179 C C . HIS A 1 285 ? 3.410 -0.065 -17.245 1.00 96.25 285 HIS A C 1
ATOM 2181 O O . HIS A 1 285 ? 2.717 0.929 -17.027 1.00 96.25 285 HIS A O 1
ATOM 2187 N N . ASP A 1 286 ? 3.226 -0.808 -18.337 1.00 95.12 286 ASP A N 1
ATOM 2188 C CA . ASP A 1 286 ? 2.211 -0.509 -19.344 1.00 95.12 286 ASP A CA 1
ATOM 2189 C C . ASP A 1 286 ? 0.794 -0.645 -18.789 1.00 95.12 286 ASP A C 1
ATOM 2191 O O . ASP A 1 286 ? -0.030 0.237 -19.039 1.00 95.12 286 ASP A O 1
ATOM 2195 N N . CYS A 1 287 ? 0.526 -1.664 -17.964 1.00 93.50 287 CYS A N 1
ATOM 2196 C CA . CYS A 1 287 ? -0.741 -1.757 -17.238 1.00 93.50 287 CYS A CA 1
ATOM 2197 C C . CYS A 1 287 ? -0.980 -0.523 -16.362 1.00 93.50 287 CYS A C 1
ATOM 2199 O O . CYS A 1 287 ? -2.085 0.014 -16.369 1.00 93.50 287 CYS A O 1
ATOM 2201 N N . ILE A 1 288 ? 0.040 -0.066 -15.626 1.00 93.81 288 ILE A N 1
ATOM 2202 C CA . ILE A 1 288 ? -0.047 1.126 -14.772 1.00 93.81 288 ILE A CA 1
ATOM 2203 C C . ILE A 1 288 ? -0.380 2.363 -15.617 1.00 93.81 288 ILE A C 1
ATOM 2205 O O . ILE A 1 288 ? -1.325 3.092 -15.321 1.00 93.81 288 ILE A O 1
ATOM 2209 N N . ARG A 1 289 ? 0.342 2.561 -16.722 1.00 92.56 289 ARG A N 1
ATOM 2210 C CA . ARG A 1 289 ? 0.165 3.703 -17.627 1.00 92.56 289 ARG A CA 1
ATOM 2211 C C . ARG A 1 289 ? -1.213 3.736 -18.293 1.00 92.56 289 ARG A C 1
ATOM 2213 O O . ARG A 1 289 ? -1.762 4.814 -18.526 1.00 92.56 289 ARG A O 1
ATOM 2220 N N . GLU A 1 290 ? -1.773 2.580 -18.642 1.00 88.12 290 GLU A N 1
ATOM 2221 C CA . GLU A 1 290 ? -3.079 2.496 -19.306 1.00 88.12 290 GLU A CA 1
ATOM 2222 C C . GLU A 1 290 ? -4.253 2.878 -18.402 1.00 88.12 290 GLU A C 1
ATOM 2224 O O . GLU A 1 290 ? -5.279 3.318 -18.919 1.00 88.12 290 GLU A O 1
ATOM 2229 N N . LEU A 1 291 ? -4.090 2.811 -17.078 1.00 77.62 291 LEU A N 1
ATOM 2230 C CA . LEU A 1 291 ? -5.117 3.213 -16.110 1.00 77.62 291 LEU A CA 1
ATOM 2231 C C . LEU A 1 291 ? -5.413 4.720 -16.109 1.00 77.62 291 LEU A C 1
ATOM 2233 O O . LEU A 1 291 ? -6.406 5.142 -15.522 1.00 77.62 291 LEU A O 1
ATOM 2237 N N . LYS A 1 292 ? -4.580 5.528 -16.778 1.00 63.09 292 LYS A N 1
ATOM 2238 C CA . LYS A 1 292 ? -4.788 6.972 -16.969 1.00 63.09 292 LYS A CA 1
ATOM 2239 C C . LYS A 1 292 ? -5.880 7.299 -18.006 1.00 63.09 292 LYS A C 1
ATOM 2241 O O . LYS A 1 292 ? -6.332 8.443 -18.061 1.00 63.09 292 LYS A O 1
ATOM 2246 N N . LYS A 1 293 ? -6.252 6.348 -18.873 1.00 49.72 293 LYS A N 1
ATOM 2247 C CA . LYS A 1 293 ? -7.213 6.560 -19.974 1.00 49.72 293 LYS A CA 1
ATOM 2248 C C . LYS A 1 293 ? -8.648 6.257 -19.563 1.00 49.72 293 LYS A C 1
ATOM 2250 O O . LYS A 1 293 ? -9.529 7.018 -20.023 1.00 49.72 293 LYS A O 1
#

Radius of gyration: 19.71 Å; chains: 1; bounding box: 44×48×48 Å

pLDDT: mean 85.75, std 17.31, range [31.77, 98.69]

Foldseek 3Di:
DLLLVLLVVLLVVLVVVLLVVLVVVVVVPDDPDDPPCSVVSPQLLVLLCSVPVPDDPVLVVVVVPDDDPWDAQPPAQETEDQDDDPSNLVVCVVPDDPSVQKDFDNCSVVCSVQLNLLLVLCCVQPVSVSVLLRVFANYETEMAHPPDAWAEDPSRQNYTYHNADVPDGNLNNNLRSLQRSLLNSVCSSCVVVVQWWPDDQQDALCVQQPDDRRHGNVVLLSLLRSLLSLLSSLVSSLVDPSDDPVSNVSSVVVNVVSVVVNVVSLVRCVVRVVNTTDPSNSSSNVVSVVSVD

Organism: NCBI:txid1032476

Secondary structure (DSSP, 8-state):
-HHHHHHHHHHHHHHHHHHHHHHHHHHHS-S---GGGTTTTT-HHHHHHHHH--S-HHHHHHHHHSPP--EE-TTS--EEE-S--HHHHHHHHHHSSSGGG-EE-S-GGGGHHHHHHHHHHHHHH-HHHHHHHHHH--EEEEEE-SSPPPEE-GGGTTEEEEE--TT--HHHHHHHHHHHHHHHHHHHHTSSGGGTBSS-TTSBTHHHH-S---SBHHHHHHHHHHHHHHHHHHHHHHHSS-S-HHHHHHHHHHHHHHHHHHHHHHHHHGGGHHHHB-HHHHHHHHHHHHTT-

Sequence (293 aa):
MLLDEILGDRRREGRAELAEAMRMLSHEAEPEVEQAQTAAYFEPRLYTQLAQGGIDRATLTGLLHGPRDVTVVPGTTIELVTGLDPILAAFLADNLDRPEELSLVEDPASHLPALERALALIAAVRPVFHEALTESLRAVLLFRHPDAESFAALGMHGMIFLNTPAGAGPAYFVEQLTHQGGHVLFSEATLSRGDFFTGDPEDSLSGYVGGDDPRALYDAFHGLYTESMECQVYTALLAGDLPAEAERADFAERLKETGERHEIDLELISPHAAEIFSETGLAIHDCIRELKK

=== Feature glossary ===
The record interleaves many kinds of information about one protein. Here is each kind framed as the question it answers.

Q: Are the domains correctly placed relative to each other?
A: Predicted aligned error is AlphaFold's pairwise confidence. Unlike pLDDT (per-residue), PAE is per-residue-pair and captures whether two parts of the structure are correctly placed relative to each other. Units are ångströms of expected positional error.

Q: Which residues are in helices, strands, or loops?
A: Eight-state secondary structure (DSSP): H is the canonical α-helix, G the tighter 3₁₀-helix, I the wider π-helix; E/B are β-structure, T and S are turns and bends, and '-' is everything else. DSSP derives these from the pattern of main-chain N–H···O=C hydrogen bonds, not from the sequence.

Q: What if only a Cα trace is available?
A: P-SEA three-state annotation labels each residue as helix, strand, or coil based purely on the geometry of the Cα trace. It serves as a fallback when the full backbone (and thus DSSP) is unavailable.

Q: What are the backbone torsion angles?
A: φ (phi) and ψ (psi) are the two rotatable backbone dihedrals per residue: φ is the C(i-1)–N–Cα–C torsion, ψ is the N–Cα–C–N(i+1) torsion, both in degrees on (−180°, 180°]. α-helical residues cluster near (−60°, −45°); β-strand residues near (−120°, +130°). A Ramachandran plot is simply a scatter of (φ, ψ) for every residue.

Q: What known structures does this most resemble?
A: Structural nearest neighbors (via Foldseek easy-search vs the PDB). Reported per hit: target PDB id, E-value, and alignment TM-score. A TM-score above ~0.5 is the conventional threshold for 'same fold'.

Q: What family and function is it annotated with?
A: Database cross-references. InterPro integrates a dozen domain/family signature databases into unified entries with residue-range hits. GO terms attach function/process/location labels with evidence codes. CATH codes position the fold in a four-level structural taxonomy. Organism is the NCBI-taxonomy species name.

Q: Which residues are buried vs exposed?
A: Solvent accessibility: the surface area of each residue that a 1.4 Å water probe can touch, in Å². When only backbone atoms are present the absolute values are lower than full-atom SASA (side chains contribute most of the area) and are flagged as backbone-only.

Q: What do the diagnostic plots show?
A: Three diagnostic plots accompany the record. The Cα contact map visualizes the tertiary structure as a 2D adjacency matrix (8 Å cutoff, sequence-local contacts suppressed). The Ramachandran plot shows the distribution of backbone (φ, ψ) torsions, with points in the α and β basins reflecting secondary structure content. The PAE plot shows AlphaFold's inter-residue confidence as a color matrix.

Q: What is the amino-acid chain?
A: The amino-acid sequence is the protein's primary structure: the linear order of residues from the N-terminus to the C-terminus, written in one-letter code. Everything else here — the 3D coordinates, the secondary structure, the domain annotations — is ultimately a consequence of this string.

Q: What do the rendered images show?
A: The six renders are orthographic views along the three Cartesian axes in both directions. Representation (cartoon, sticks, or surface) and color scheme (sequence-rainbow or by-chain) vary across proteins so the training set covers all the common visualization conventions.

Q: Where is each backbone atom in 3D?
A: The mmCIF table is the protein's shape written out atom by atom. For each backbone N, Cα, C, and carbonyl O, it records an (x, y, z) coordinate triple in Å plus the residue type, chain letter, and residue number.

Q: How mobile is each atom in the crystal?
A: For experimental (PDB) structures, the B-factor (temperature factor) quantifies the positional spread of each atom in the crystal — a combination of thermal vibration and static disorder — in units of Å². High B-factors mark flexible loops or poorly resolved regions; low B-factors mark the rigid, well-ordered core.

Q: How big and how compact is the whole molecule?
A: Three whole-structure scalars: the radius of gyration (RMS distance of Cα from centroid, in Å), the count of Cα–Cα contacts (pairs closer than 8 Å and separated by more than four residues in sequence — i.e. tertiary, not local, contacts), and the bounding-box dimensions. Together they distinguish compact globular folds from extended fibres or disordered chains.

Q: What does the local fold look like, residue by residue?
A: A 3Di character summarizes, for each residue, the relative orientation of the Cα frame of its nearest spatial neighbor. Because it encodes fold topology rather than chemistry, 3Di alignments detect remote structural similarity that sequence alignment misses.

Q: How confident is the AlphaFold model at each residue?
A: For AlphaFold models, the B-factor field carries pLDDT — the model's own estimate of local accuracy on a 0–100 scale. Regions with pLDDT<50 should be treated as essentially unmodeled; they often correspond to intrinsically disordered segments.